Protein AF-A0A373WCV8-F1 (afdb_monomer_lite)

Radius of gyration: 31.8 Å; chains: 1; bounding box: 68×43×99 Å

Secondary structure (DSSP, 8-state):
-PEEEE--TTT-EE-TT-SS--EEEEEEE-TTS-EEEEEEE--SSS--EEEEEEEE--TT-EEEEEEEEEE---TTS--EEEEEEEE-TTSS--HHHHHTPEEEE-GGGSSPPSEEEEETTEEEEEEEEEEE-TT--EEEEEEEEESS-EEEEPPPPGGGGTTSPB--HHHHHHHHHHHHHHHT---EEEE-TT-EEEHHHHHHHHHHHHHSS-S-EEEE-TTPEEEPPPPP------------------------

Foldseek 3Di:
DAAEAWDDPVQKDWDPVFPFADKDWDWDQDPVRDTFIKIKTEDQAQRKHKMKGKFFADAQGKYKYKWKKFKQEDLVLPKFKKKKKFFDQVQDDDPVSVVPIDIDGPRQPPPPAPFWFQDPSHIMGMHIDIDHCHGTTMMMIMIIIGSMMMMIGTDDPPVVCPPTHGDHSVVSNVVVVVVVVVVVLPQAEAEQAQHEEEPVRVVVVVVCVVPPPRPHYHYHCHNYHYDYDDPPPPPDDDDDDDDDDDDDDDDDDDDD

Structure (mmCIF, N/CA/C/O backbone):
data_AF-A0A373WCV8-F1
#
_entry.id   AF-A0A373WCV8-F1
#
loop_
_atom_site.group_PDB
_atom_site.id
_atom_site.type_symbol
_atom_site.label_atom_id
_atom_site.label_alt_id
_atom_site.label_comp_id
_atom_site.label_asym_id
_atom_site.label_entity_id
_atom_site.label_seq_id
_atom_site.pdbx_PDB_ins_code
_atom_site.Cartn_x
_atom_site.Cartn_y
_atom_site.Cartn_z
_atom_site.occupancy
_atom_site.B_iso_or_equiv
_atom_site.auth_seq_id
_atom_site.auth_comp_id
_atom_site.auth_asym_id
_atom_site.auth_atom_id
_atom_site.pdbx_PDB_model_num
ATOM 1 N N . MET A 1 1 ? -5.394 3.246 -24.229 1.00 61.12 1 MET A N 1
ATOM 2 C CA . MET A 1 1 ? -6.203 2.615 -23.165 1.00 61.12 1 MET A CA 1
ATOM 3 C C . MET A 1 1 ? -5.195 2.064 -22.179 1.00 61.12 1 MET A C 1
ATOM 5 O O . MET A 1 1 ? -4.363 1.278 -22.618 1.00 61.12 1 MET A O 1
ATOM 9 N N . SER A 1 2 ? -5.169 2.557 -20.942 1.00 85.31 2 SER A N 1
ATOM 10 C CA . SER A 1 2 ? -4.147 2.146 -19.972 1.00 85.31 2 SER A CA 1
ATOM 11 C C . SER A 1 2 ? -4.387 0.710 -19.516 1.00 85.31 2 SER A C 1
ATOM 13 O O . SER A 1 2 ? -5.537 0.299 -19.350 1.00 85.31 2 SER A O 1
ATOM 15 N N . LYS A 1 3 ? -3.314 -0.061 -19.332 1.00 96.50 3 LYS A N 1
ATOM 16 C CA . LYS A 1 3 ? -3.396 -1.417 -18.780 1.00 96.50 3 LYS A CA 1
ATOM 17 C C . LYS A 1 3 ? -3.459 -1.356 -17.259 1.00 96.50 3 LYS A C 1
ATOM 19 O O . LYS A 1 3 ? -2.783 -0.543 -16.641 1.00 96.50 3 LYS A O 1
ATOM 24 N N . VAL A 1 4 ? -4.253 -2.226 -16.654 1.00 96.94 4 VAL A N 1
ATOM 25 C CA . VAL A 1 4 ? -4.433 -2.253 -15.200 1.00 96.94 4 VAL A CA 1
ATOM 26 C C . VAL A 1 4 ? -3.572 -3.356 -14.595 1.00 96.94 4 VAL A C 1
ATOM 28 O O . VAL A 1 4 ? -3.545 -4.474 -15.107 1.00 96.94 4 VAL A O 1
ATOM 31 N N . ILE A 1 5 ? -2.870 -3.029 -13.513 1.00 97.69 5 ILE A N 1
ATOM 32 C CA . ILE A 1 5 ? -2.135 -3.971 -12.671 1.00 97.69 5 ILE A CA 1
ATOM 33 C C . ILE A 1 5 ? -2.755 -3.896 -11.282 1.00 97.69 5 ILE A C 1
ATOM 35 O O . ILE A 1 5 ? -2.657 -2.868 -10.616 1.00 97.69 5 ILE A O 1
ATOM 39 N N . ASP A 1 6 ? -3.369 -4.984 -10.839 1.00 97.94 6 ASP A N 1
ATOM 40 C CA . ASP A 1 6 ? -3.904 -5.077 -9.486 1.00 97.94 6 ASP A CA 1
ATOM 41 C C . ASP A 1 6 ? -2.844 -5.610 -8.526 1.00 97.94 6 ASP A C 1
ATOM 43 O O . ASP A 1 6 ? -2.083 -6.528 -8.848 1.00 97.94 6 ASP A O 1
ATOM 47 N N . PHE A 1 7 ? -2.801 -5.035 -7.329 1.00 98.06 7 PHE A N 1
ATOM 48 C CA . PHE A 1 7 ? -2.036 -5.584 -6.223 1.00 98.06 7 PHE A CA 1
ATOM 49 C C . PHE A 1 7 ? -2.547 -6.985 -5.867 1.00 98.06 7 PHE A C 1
ATOM 51 O O . PHE A 1 7 ? -3.719 -7.157 -5.536 1.00 98.06 7 PHE A O 1
ATOM 58 N N . ASP A 1 8 ? -1.649 -7.973 -5.868 1.00 96.62 8 ASP A N 1
ATOM 59 C CA . ASP A 1 8 ? -1.881 -9.282 -5.256 1.00 96.62 8 ASP A CA 1
ATOM 60 C C . ASP A 1 8 ? -0.922 -9.444 -4.062 1.00 96.62 8 ASP A C 1
ATOM 62 O O . ASP A 1 8 ? 0.298 -9.475 -4.258 1.00 96.62 8 ASP A O 1
ATOM 66 N N . PRO A 1 9 ? -1.430 -9.606 -2.825 1.00 94.25 9 PRO A N 1
ATOM 67 C CA . PRO A 1 9 ? -0.614 -9.898 -1.649 1.00 94.25 9 PRO A CA 1
ATOM 68 C C . 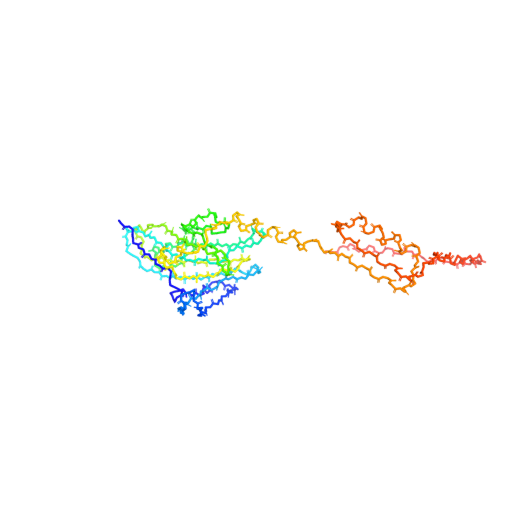PRO A 1 9 ? 0.402 -11.033 -1.844 1.00 94.25 9 PRO A C 1
ATOM 70 O O . PRO A 1 9 ? 1.439 -11.053 -1.178 1.00 94.25 9 PRO A O 1
ATOM 73 N N . ARG A 1 10 ? 0.111 -12.016 -2.705 1.00 94.62 10 ARG A N 1
ATOM 74 C CA . ARG A 1 10 ? 0.965 -13.185 -2.974 1.00 94.62 10 ARG A CA 1
ATOM 75 C C . ARG A 1 10 ? 2.241 -12.830 -3.730 1.00 94.62 10 ARG A C 1
ATOM 77 O O . ARG A 1 10 ? 3.256 -13.480 -3.490 1.00 94.62 10 ARG A O 1
ATOM 84 N N . ASP A 1 11 ? 2.195 -11.800 -4.567 1.00 96.81 11 ASP A N 1
ATOM 85 C CA . ASP A 1 11 ? 3.320 -11.361 -5.398 1.00 96.81 11 ASP A CA 1
ATOM 86 C C . ASP A 1 11 ? 4.359 -10.558 -4.603 1.00 96.81 11 ASP A C 1
ATOM 88 O O . ASP A 1 11 ? 5.517 -10.438 -5.013 1.00 96.81 11 ASP A O 1
ATOM 92 N N . PHE A 1 12 ? 3.946 -10.001 -3.464 1.00 96.88 12 PHE A N 1
ATOM 93 C CA . PHE A 1 12 ? 4.786 -9.173 -2.613 1.00 96.88 12 PHE A CA 1
ATOM 94 C C . PHE A 1 12 ? 5.491 -9.999 -1.536 1.00 96.88 12 PHE A C 1
ATOM 96 O O . PHE A 1 12 ? 4.975 -11.001 -1.018 1.00 96.88 12 PHE A O 1
ATOM 103 N N . LYS A 1 13 ? 6.683 -9.533 -1.172 1.00 95.81 13 LYS A N 1
ATOM 104 C CA . LYS A 1 13 ? 7.540 -10.093 -0.123 1.00 95.81 13 LYS A CA 1
ATOM 105 C C . LYS A 1 13 ? 8.196 -8.969 0.671 1.00 95.81 13 LYS A C 1
ATOM 107 O O . LYS A 1 13 ? 8.311 -7.853 0.175 1.00 95.81 13 LYS A O 1
ATOM 112 N N . ALA A 1 14 ? 8.654 -9.283 1.880 1.00 95.06 14 ALA A N 1
ATOM 113 C CA . ALA A 1 14 ? 9.488 -8.374 2.660 1.00 95.06 14 ALA A CA 1
ATOM 114 C C . ALA A 1 14 ? 10.718 -7.955 1.844 1.00 95.06 14 ALA A C 1
ATOM 116 O O . ALA A 1 14 ? 11.400 -8.814 1.268 1.00 95.06 14 ALA A O 1
ATOM 117 N N . ASP A 1 15 ? 11.010 -6.657 1.820 1.00 93.25 15 ASP A N 1
ATOM 118 C CA . ASP A 1 15 ? 12.280 -6.185 1.293 1.00 93.25 15 ASP A CA 1
ATOM 119 C C . ASP A 1 15 ? 13.410 -6.586 2.250 1.00 93.25 15 ASP A C 1
ATOM 121 O O . ASP A 1 15 ? 13.393 -6.265 3.441 1.00 93.25 15 ASP A O 1
ATOM 125 N N . LYS A 1 16 ? 14.388 -7.330 1.726 1.00 89.56 16 LYS A N 1
ATOM 126 C CA . LYS A 1 16 ? 15.519 -7.853 2.504 1.00 89.56 16 LYS A CA 1
ATOM 127 C C . LYS A 1 16 ? 16.549 -6.782 2.861 1.00 89.56 16 LYS A C 1
ATOM 129 O O . LYS A 1 16 ? 17.425 -7.061 3.670 1.00 89.56 16 LYS A O 1
ATOM 134 N N . SER A 1 17 ? 16.470 -5.603 2.247 1.00 86.56 17 SER A N 1
ATOM 135 C CA . SER A 1 17 ? 17.317 -4.457 2.590 1.00 86.56 17 SER A CA 1
ATOM 136 C C . SER A 1 17 ? 16.899 -3.774 3.898 1.00 86.56 17 SER A C 1
ATOM 138 O O . SER A 1 17 ? 17.686 -3.024 4.467 1.00 86.56 17 SER A O 1
ATOM 140 N N . CYS A 1 18 ? 15.685 -4.032 4.398 1.00 86.94 18 CYS A N 1
ATOM 141 C CA . CYS A 1 18 ? 15.205 -3.454 5.652 1.00 86.94 18 CYS A CA 1
ATOM 142 C C . CYS A 1 18 ? 15.710 -4.243 6.859 1.00 86.94 18 CYS A C 1
ATOM 144 O O . CYS A 1 18 ? 15.441 -5.438 6.971 1.00 86.94 18 CYS A O 1
ATOM 146 N N . GLU A 1 19 ? 16.371 -3.551 7.788 1.00 83.00 19 GLU A N 1
ATOM 147 C CA . GLU A 1 19 ? 16.866 -4.130 9.041 1.00 83.00 19 GLU A CA 1
ATOM 148 C C . GLU A 1 19 ? 15.717 -4.607 9.945 1.00 83.00 19 GLU A C 1
ATOM 150 O O . GLU A 1 19 ? 15.713 -5.753 10.391 1.00 83.00 19 GLU A O 1
ATOM 155 N N . ASN A 1 20 ? 14.697 -3.762 10.137 1.00 81.50 20 ASN A N 1
ATOM 156 C CA . ASN A 1 20 ? 13.528 -4.045 10.972 1.00 81.50 20 ASN A CA 1
ATOM 157 C C . ASN A 1 20 ? 12.257 -4.071 10.121 1.00 81.50 20 ASN A C 1
ATOM 159 O O . ASN A 1 20 ? 11.568 -3.067 9.973 1.00 81.50 20 ASN A O 1
ATOM 163 N N . ASN A 1 21 ? 11.946 -5.229 9.540 1.00 85.25 21 ASN A N 1
ATOM 164 C CA . ASN A 1 21 ? 10.777 -5.382 8.679 1.00 85.25 21 ASN A CA 1
ATOM 165 C C . ASN A 1 21 ? 9.596 -5.982 9.465 1.00 85.25 21 ASN A C 1
ATOM 167 O O . ASN A 1 21 ? 9.550 -7.190 9.708 1.00 85.25 21 ASN A O 1
ATOM 171 N N . VAL A 1 22 ? 8.647 -5.139 9.886 1.00 89.94 22 VAL A N 1
ATOM 172 C CA . VAL A 1 22 ? 7.485 -5.556 10.686 1.00 89.94 22 VAL A CA 1
ATOM 173 C C . VAL A 1 22 ? 6.312 -5.880 9.772 1.00 89.94 22 VAL A C 1
ATOM 175 O O . VAL A 1 22 ? 5.579 -4.998 9.327 1.00 89.94 22 VAL A O 1
ATOM 178 N N . ILE A 1 23 ? 6.139 -7.167 9.478 1.00 90.69 23 ILE A N 1
ATOM 179 C CA . ILE A 1 23 ? 5.160 -7.630 8.498 1.00 90.69 23 ILE A CA 1
ATOM 180 C C . ILE A 1 23 ? 4.316 -8.801 8.989 1.00 90.69 23 ILE A C 1
ATOM 182 O O . ILE A 1 23 ? 4.780 -9.655 9.742 1.00 90.69 23 ILE A O 1
ATOM 186 N N . ALA A 1 24 ? 3.090 -8.892 8.476 1.00 86.88 24 ALA A N 1
ATOM 187 C CA . ALA A 1 24 ? 2.234 -10.055 8.655 1.00 86.88 24 ALA A CA 1
ATOM 188 C C . ALA A 1 24 ? 1.392 -10.312 7.400 1.00 86.88 24 ALA A C 1
ATOM 190 O O . ALA A 1 24 ? 0.856 -9.388 6.793 1.00 86.88 24 ALA A O 1
ATOM 191 N N . LYS A 1 25 ? 1.257 -11.586 7.025 1.00 87.62 25 LYS A N 1
ATOM 192 C CA . LYS A 1 25 ? 0.365 -12.038 5.953 1.00 87.62 25 LYS A CA 1
ATOM 193 C C . LYS A 1 25 ? -0.616 -13.037 6.546 1.00 87.62 25 LYS A C 1
ATOM 195 O O . LYS A 1 25 ? -0.193 -14.036 7.125 1.00 87.62 25 LYS A O 1
ATOM 200 N N . TYR A 1 26 ? -1.903 -12.758 6.423 1.00 85.44 26 TYR A N 1
ATOM 201 C CA . TYR A 1 26 ? -2.954 -13.555 7.046 1.00 85.44 26 TYR A CA 1
ATOM 202 C C . TYR A 1 26 ? -4.184 -13.644 6.144 1.00 85.44 26 TYR A C 1
ATOM 204 O O . TYR A 1 26 ? -4.350 -12.858 5.210 1.00 85.44 26 TYR A O 1
ATOM 212 N N . PHE A 1 27 ? -5.017 -14.649 6.406 1.00 84.38 27 PHE A N 1
ATOM 213 C CA . PHE A 1 27 ? -6.321 -14.799 5.771 1.00 84.38 27 PHE A CA 1
ATOM 214 C C . PHE A 1 27 ? -7.369 -14.106 6.641 1.00 84.38 27 PHE A C 1
ATOM 216 O O . PHE A 1 27 ? -7.422 -14.355 7.845 1.00 84.38 27 PHE A O 1
ATOM 223 N N . VAL A 1 28 ? -8.180 -13.248 6.032 1.00 84.00 28 VAL A N 1
ATOM 224 C CA . VAL A 1 28 ? -9.289 -12.530 6.669 1.00 84.00 28 VAL A CA 1
ATOM 225 C C . VAL A 1 28 ? -10.566 -12.908 5.943 1.00 84.00 28 VAL A C 1
ATOM 227 O O . VAL A 1 28 ? -10.558 -13.049 4.723 1.00 84.00 28 VAL A O 1
ATOM 230 N N . THR A 1 29 ? -11.658 -13.067 6.676 1.00 81.12 29 THR A N 1
ATOM 231 C CA . THR A 1 29 ? -12.986 -13.196 6.077 1.00 81.12 29 THR A CA 1
ATOM 232 C C . THR A 1 29 ? -13.544 -11.801 5.834 1.00 81.12 29 THR A C 1
ATOM 234 O O . THR A 1 29 ? -13.671 -11.018 6.772 1.00 81.12 29 THR A O 1
ATOM 237 N N . ASP A 1 30 ? -13.844 -11.475 4.582 1.00 76.06 30 ASP A N 1
ATOM 238 C CA . ASP A 1 30 ? -14.421 -10.184 4.229 1.00 76.06 30 ASP A CA 1
ATOM 239 C C . ASP A 1 30 ? -15.928 -10.104 4.545 1.00 76.06 30 ASP A C 1
ATOM 241 O O . ASP A 1 30 ? -16.551 -11.062 5.006 1.00 76.06 30 ASP A O 1
ATOM 245 N N . LYS A 1 31 ? -16.536 -8.941 4.274 1.00 73.06 31 LYS A N 1
ATOM 246 C CA . LYS A 1 31 ? -17.972 -8.697 4.501 1.00 73.06 31 LYS A CA 1
ATOM 247 C C . LYS A 1 31 ? -18.899 -9.646 3.729 1.00 73.06 31 LYS A C 1
ATOM 249 O O . LYS A 1 31 ? -20.059 -9.792 4.103 1.00 73.06 31 LYS A O 1
ATOM 254 N N . ASP A 1 32 ? -18.410 -10.230 2.637 1.00 76.81 32 ASP A N 1
ATOM 255 C CA . ASP A 1 32 ? -19.166 -11.133 1.774 1.00 76.81 32 ASP A CA 1
ATOM 256 C C . ASP A 1 32 ? -19.013 -12.598 2.245 1.00 76.81 32 ASP A C 1
ATOM 258 O O . ASP A 1 32 ? -19.652 -13.495 1.698 1.00 76.81 32 ASP A O 1
ATOM 262 N N . GLY A 1 33 ? -18.216 -12.840 3.296 1.00 78.81 33 GLY A N 1
ATOM 263 C CA . GLY A 1 33 ? -17.938 -14.164 3.847 1.00 78.81 33 GLY A CA 1
ATOM 264 C C . GLY A 1 33 ? -16.775 -14.886 3.163 1.00 78.81 33 GLY A C 1
ATOM 265 O O . GLY A 1 33 ? -16.532 -16.057 3.459 1.00 78.81 33 GLY A O 1
ATOM 266 N N . GLU A 1 34 ? -16.046 -14.214 2.270 1.00 85.06 34 GLU A N 1
ATOM 267 C CA . GLU A 1 34 ? -14.968 -14.811 1.487 1.00 85.06 34 GLU A CA 1
ATOM 268 C C . GLU A 1 34 ? -13.610 -14.632 2.165 1.00 85.06 34 GLU A C 1
ATOM 270 O O . GLU A 1 34 ? -13.292 -13.582 2.725 1.00 85.06 34 GLU A O 1
ATOM 275 N N . ASN A 1 35 ? -12.767 -15.663 2.087 1.00 85.94 35 ASN A N 1
ATOM 276 C CA . ASN A 1 35 ? -11.418 -15.603 2.641 1.00 85.94 35 ASN A CA 1
ATOM 277 C C . ASN A 1 35 ? -10.475 -14.882 1.674 1.00 85.94 35 ASN A C 1
ATOM 279 O O . ASN A 1 35 ? -10.082 -15.425 0.638 1.00 85.94 35 ASN A O 1
ATOM 283 N N . VAL A 1 36 ? -10.052 -13.682 2.054 1.00 87.31 36 VAL A N 1
ATOM 284 C CA . VAL A 1 36 ? -9.087 -12.856 1.328 1.00 87.31 36 VAL A CA 1
ATOM 285 C C . VAL A 1 36 ? -7.734 -12.853 2.033 1.00 87.31 36 VAL A C 1
ATOM 287 O O . VAL A 1 36 ? -7.638 -13.071 3.239 1.00 87.31 36 VAL A O 1
ATOM 290 N N . ILE A 1 37 ? -6.659 -12.619 1.280 1.00 89.00 37 ILE A N 1
ATOM 291 C CA . ILE A 1 37 ? -5.324 -12.445 1.862 1.00 89.00 37 ILE A CA 1
ATOM 292 C C . ILE A 1 37 ? -5.119 -10.961 2.145 1.00 89.00 37 ILE A C 1
ATOM 294 O O . ILE A 1 37 ? -5.294 -10.129 1.256 1.00 89.00 37 ILE A O 1
ATOM 298 N N . ALA A 1 38 ? -4.703 -10.655 3.366 1.00 89.00 38 ALA A N 1
ATOM 299 C CA . ALA A 1 38 ? -4.275 -9.335 3.789 1.00 89.00 38 ALA A CA 1
ATOM 300 C C . ALA A 1 38 ? -2.755 -9.320 3.981 1.00 89.00 38 ALA A C 1
ATOM 302 O O . ALA A 1 38 ? -2.171 -10.301 4.459 1.00 89.00 38 ALA A O 1
ATOM 303 N N . TYR A 1 39 ? -2.115 -8.207 3.628 1.00 94.31 39 TYR A N 1
ATOM 304 C CA . TYR A 1 39 ? -0.697 -7.979 3.891 1.00 94.31 39 TYR A CA 1
ATOM 305 C C . TYR A 1 39 ? -0.530 -6.729 4.755 1.00 94.31 39 TYR A C 1
ATOM 307 O O . TYR A 1 39 ? -0.616 -5.608 4.262 1.00 94.31 39 TYR A O 1
ATOM 315 N N . SER A 1 40 ? -0.286 -6.927 6.048 1.00 93.44 40 SER A N 1
ATOM 316 C CA . SER A 1 40 ? -0.004 -5.845 6.988 1.00 93.44 40 SER A CA 1
ATOM 317 C C . SER A 1 40 ? 1.482 -5.512 7.017 1.00 93.44 40 SER A C 1
ATOM 319 O O . SER A 1 40 ? 2.328 -6.411 7.060 1.00 93.44 40 SER A O 1
ATOM 321 N N . ILE A 1 41 ? 1.781 -4.218 7.047 1.00 94.81 41 ILE A N 1
ATOM 322 C CA . ILE A 1 41 ? 3.122 -3.653 7.174 1.00 94.81 41 ILE A CA 1
ATOM 323 C C . ILE A 1 41 ? 3.136 -2.551 8.241 1.00 94.81 41 ILE A C 1
ATOM 325 O O . ILE A 1 41 ? 2.160 -1.815 8.404 1.00 94.81 41 ILE A O 1
ATOM 329 N N . GLY A 1 42 ? 4.261 -2.419 8.938 1.00 91.69 42 GLY A N 1
ATOM 330 C CA . GLY A 1 42 ? 4.513 -1.367 9.912 1.00 91.69 42 GLY A CA 1
ATOM 331 C C . GLY A 1 42 ? 3.926 -1.660 11.290 1.00 91.69 42 GLY A C 1
ATOM 332 O O . GLY A 1 42 ? 3.195 -2.626 11.515 1.00 91.69 42 GLY A O 1
ATOM 333 N N . ASN A 1 43 ? 4.280 -0.801 12.237 1.00 87.94 43 ASN A N 1
ATOM 334 C CA . ASN A 1 43 ? 3.762 -0.777 13.597 1.00 87.94 43 ASN A CA 1
ATOM 335 C C . ASN A 1 43 ? 3.671 0.676 14.088 1.00 87.94 43 ASN A C 1
ATOM 337 O O . ASN A 1 43 ? 3.916 1.623 13.342 1.00 87.94 43 ASN A O 1
ATOM 341 N N . TRP A 1 44 ? 3.304 0.855 15.354 1.00 88.62 44 TRP A N 1
ATOM 342 C CA . TRP A 1 44 ? 3.236 2.174 15.989 1.00 88.62 44 TRP A CA 1
ATOM 343 C C . TRP A 1 44 ? 4.601 2.720 16.431 1.00 88.62 44 TRP A C 1
ATOM 345 O O . TRP A 1 44 ? 4.676 3.846 16.911 1.00 88.62 44 TRP A O 1
ATOM 355 N N . ASN A 1 45 ? 5.674 1.944 16.263 1.00 89.25 45 ASN A N 1
ATOM 356 C CA . ASN A 1 45 ? 7.035 2.408 16.490 1.00 89.25 45 ASN A CA 1
ATOM 357 C C . ASN A 1 45 ? 7.593 3.049 15.214 1.00 89.25 45 ASN A C 1
ATOM 359 O O . ASN A 1 45 ? 6.971 3.070 14.152 1.00 89.25 45 ASN A O 1
ATOM 363 N N . TRP A 1 46 ? 8.823 3.535 15.304 1.00 89.81 46 TRP A N 1
ATOM 364 C CA . TRP A 1 46 ? 9.565 4.101 14.180 1.00 89.81 46 TRP A CA 1
ATOM 365 C C . TRP A 1 46 ? 10.308 3.031 13.361 1.00 89.81 46 TRP A C 1
ATOM 367 O O . TRP A 1 46 ? 11.365 3.302 12.798 1.00 89.81 46 TRP A O 1
ATOM 377 N N . ASP A 1 47 ? 9.761 1.813 13.293 1.00 91.56 47 ASP A N 1
ATOM 378 C CA . ASP A 1 47 ? 10.359 0.711 12.541 1.00 9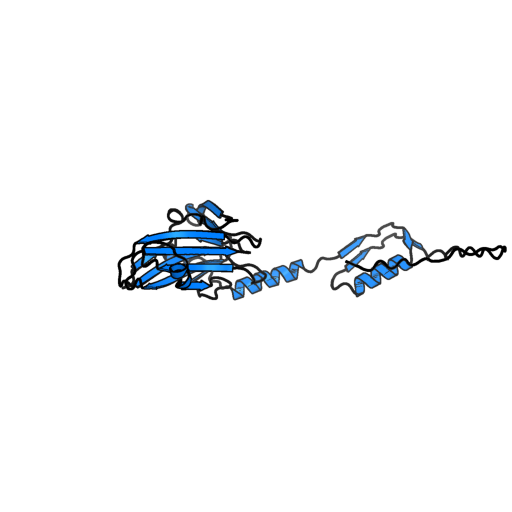1.56 47 ASP A CA 1
ATOM 379 C C . ASP A 1 47 ? 10.046 0.861 11.047 1.00 91.56 47 ASP A C 1
ATOM 381 O O . ASP A 1 47 ? 8.901 0.715 10.605 1.00 91.56 47 ASP A O 1
ATOM 385 N N . TRP A 1 48 ? 11.076 1.166 10.257 1.00 94.38 48 TRP A N 1
ATOM 386 C CA . TRP A 1 48 ? 10.958 1.327 8.811 1.00 94.38 48 TRP A CA 1
ATOM 387 C C . TRP A 1 48 ? 10.688 -0.016 8.121 1.00 94.38 48 TRP A C 1
ATOM 389 O O . TRP A 1 48 ? 11.579 -0.853 7.979 1.00 94.38 48 TRP A O 1
ATOM 399 N N . THR A 1 49 ? 9.455 -0.204 7.652 1.00 94.75 49 THR A N 1
ATOM 400 C CA . THR A 1 49 ? 8.987 -1.460 7.056 1.00 94.75 49 THR A CA 1
ATOM 401 C C . THR A 1 49 ? 8.731 -1.296 5.563 1.00 94.75 49 THR A C 1
ATOM 403 O O . THR A 1 49 ? 8.091 -0.326 5.149 1.00 94.75 49 THR A O 1
ATOM 406 N N . GLN A 1 50 ? 9.168 -2.275 4.759 1.00 96.12 50 GLN A N 1
ATOM 407 C CA . GLN A 1 50 ? 8.934 -2.282 3.314 1.00 96.12 50 GLN A CA 1
ATOM 408 C C . GLN A 1 50 ? 8.592 -3.666 2.761 1.00 96.12 50 GLN A C 1
ATOM 410 O O . GLN A 1 50 ? 9.218 -4.675 3.107 1.00 96.12 50 GLN A O 1
ATOM 415 N N . ILE A 1 51 ? 7.652 -3.701 1.818 1.00 97.25 51 ILE A N 1
ATOM 416 C CA . ILE A 1 51 ? 7.403 -4.869 0.966 1.00 97.25 51 ILE A CA 1
ATOM 417 C C . ILE A 1 51 ? 7.556 -4.478 -0.497 1.00 97.25 51 ILE A C 1
ATOM 419 O O . ILE A 1 51 ? 7.189 -3.370 -0.886 1.00 97.25 51 ILE A O 1
ATOM 423 N N . CYS A 1 52 ? 8.067 -5.395 -1.312 1.00 97.38 52 CYS A N 1
ATOM 424 C CA . CYS A 1 52 ? 8.321 -5.130 -2.719 1.00 97.38 52 CYS A CA 1
ATOM 425 C C . CYS A 1 52 ? 7.916 -6.285 -3.638 1.00 97.38 52 CYS A C 1
ATOM 427 O O . CYS A 1 52 ? 7.812 -7.447 -3.225 1.00 97.38 52 CYS A O 1
ATOM 429 N N . CYS A 1 53 ? 7.674 -5.939 -4.900 1.00 97.50 53 CYS A N 1
ATOM 430 C CA . CYS A 1 53 ? 7.408 -6.861 -5.994 1.00 97.50 53 CYS A CA 1
ATOM 431 C C . CYS A 1 53 ? 8.099 -6.354 -7.261 1.00 97.50 53 CYS A C 1
ATOM 433 O O . CYS A 1 53 ? 7.959 -5.181 -7.609 1.00 97.50 53 CYS A O 1
ATOM 435 N N . ASP A 1 54 ? 8.796 -7.249 -7.956 1.00 97.44 54 ASP A N 1
ATOM 436 C CA . ASP A 1 54 ? 9.416 -6.961 -9.247 1.00 97.44 54 ASP A CA 1
ATOM 437 C C . ASP A 1 54 ? 8.489 -7.475 -10.354 1.00 97.44 54 ASP A C 1
ATOM 439 O O . ASP A 1 54 ? 8.023 -8.618 -10.295 1.00 97.44 54 ASP A O 1
ATOM 443 N N . LYS A 1 55 ? 8.212 -6.652 -11.367 1.00 96.56 55 LYS A N 1
ATOM 444 C CA . LYS A 1 55 ? 7.430 -7.051 -12.542 1.00 96.56 55 LYS A CA 1
ATOM 445 C C . LYS A 1 55 ? 8.114 -6.599 -13.821 1.00 96.56 55 LYS A C 1
ATOM 447 O O . LYS A 1 55 ? 8.678 -5.512 -13.887 1.00 96.56 55 LYS A O 1
ATOM 452 N N . LYS A 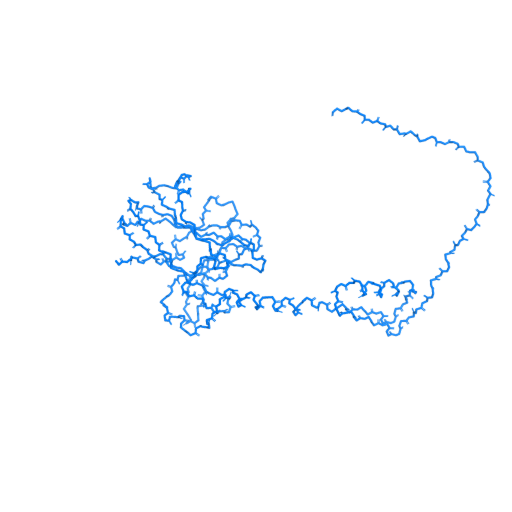1 56 ? 7.967 -7.430 -14.851 1.00 97.25 56 LYS A N 1
ATOM 453 C CA . LYS A 1 56 ? 8.322 -7.089 -16.222 1.00 97.25 56 LYS A CA 1
ATOM 454 C C . LYS A 1 56 ? 7.082 -6.619 -16.978 1.00 97.25 56 LYS A C 1
ATOM 456 O O . LYS A 1 56 ? 6.074 -7.324 -16.996 1.00 97.25 56 LYS A O 1
ATOM 461 N N . LEU A 1 57 ? 7.156 -5.438 -17.573 1.00 97.19 57 LEU A N 1
ATOM 462 C CA . LEU A 1 57 ? 6.077 -4.737 -18.258 1.00 97.19 57 LEU A CA 1
ATOM 463 C C . LEU A 1 57 ? 6.434 -4.525 -19.732 1.00 97.19 57 LEU A C 1
ATOM 465 O O . LEU A 1 57 ? 7.599 -4.534 -20.115 1.00 97.19 57 LEU A O 1
ATOM 469 N N . GLU A 1 58 ? 5.424 -4.321 -20.574 1.00 96.88 58 GLU A N 1
ATOM 470 C CA . GLU A 1 58 ? 5.646 -3.902 -21.962 1.00 96.88 58 GLU A CA 1
ATOM 471 C C . GLU A 1 58 ? 6.078 -2.437 -22.016 1.00 96.88 58 GLU A C 1
ATOM 473 O O . GLU A 1 58 ? 5.416 -1.598 -21.403 1.00 96.88 58 GLU A O 1
ATOM 478 N N . LYS A 1 59 ? 7.118 -2.144 -22.807 1.00 96.12 59 LYS A N 1
ATOM 479 C CA . LYS A 1 59 ? 7.580 -0.780 -23.104 1.00 96.12 59 LYS A CA 1
ATOM 480 C C . LYS A 1 59 ? 6.476 0.082 -23.723 1.00 96.12 59 LYS A C 1
ATOM 482 O O . LYS A 1 59 ? 5.564 -0.413 -24.386 1.00 96.12 59 LYS A O 1
ATOM 487 N N . ASN A 1 60 ? 6.626 1.394 -23.586 1.00 96.00 60 ASN A N 1
ATOM 488 C CA . ASN A 1 60 ? 5.832 2.465 -24.191 1.00 96.00 60 ASN A CA 1
ATOM 489 C C . ASN A 1 60 ? 4.328 2.288 -23.961 1.00 96.00 60 ASN A C 1
ATOM 491 O O . ASN A 1 60 ? 3.502 2.580 -24.824 1.00 96.00 60 ASN A O 1
ATOM 495 N N . THR A 1 61 ? 3.995 1.759 -22.791 1.00 97.31 61 THR A N 1
ATOM 496 C CA . THR A 1 61 ? 2.639 1.429 -22.379 1.00 97.31 61 THR A CA 1
ATOM 497 C C . THR A 1 61 ? 2.296 2.192 -21.111 1.00 97.31 61 THR A C 1
ATOM 499 O O . THR A 1 61 ? 3.062 2.177 -20.142 1.00 97.31 61 THR A O 1
ATOM 502 N N . ASP A 1 62 ? 1.126 2.824 -21.123 1.00 98.00 62 ASP A N 1
ATOM 503 C CA . ASP A 1 62 ? 0.544 3.460 -19.948 1.00 98.00 62 ASP A CA 1
ATOM 504 C C . ASP A 1 62 ? -0.150 2.413 -19.078 1.00 98.00 62 ASP A C 1
ATOM 506 O O . ASP A 1 62 ? -0.966 1.615 -19.559 1.00 98.00 62 ASP A O 1
ATOM 510 N N . TYR A 1 63 ? 0.147 2.450 -17.786 1.00 98.19 63 TYR A N 1
ATOM 511 C CA . TYR A 1 63 ? -0.380 1.547 -16.780 1.00 98.19 63 TYR A CA 1
ATOM 512 C C . TYR A 1 63 ? -1.101 2.305 -15.669 1.00 98.19 63 TYR A C 1
ATOM 514 O O . TYR A 1 63 ? -0.855 3.484 -15.416 1.00 98.19 63 TYR A O 1
ATOM 522 N N . VAL A 1 64 ? -1.980 1.588 -14.980 1.00 98.12 64 VAL A N 1
ATOM 523 C CA . VAL A 1 64 ? -2.571 1.988 -13.707 1.00 98.12 64 VAL A CA 1
ATOM 524 C C . VAL A 1 64 ? -2.324 0.865 -12.713 1.00 98.12 64 VAL A C 1
ATOM 526 O O . VAL A 1 64 ? -2.798 -0.251 -12.920 1.00 98.12 64 VAL A O 1
ATOM 529 N N . PHE A 1 65 ? -1.589 1.151 -11.641 1.00 98.25 65 PHE A N 1
ATOM 530 C CA . PHE A 1 65 ? -1.414 0.215 -10.535 1.00 98.25 65 PHE A CA 1
ATOM 531 C C . PHE A 1 65 ? -2.492 0.469 -9.475 1.00 98.25 65 PHE A C 1
ATOM 533 O O . PHE A 1 65 ? -2.593 1.586 -8.964 1.00 98.25 65 PHE A O 1
ATOM 540 N N . ARG A 1 66 ? -3.311 -0.539 -9.157 1.00 98.31 66 ARG A N 1
ATOM 541 C CA . ARG A 1 66 ? -4.428 -0.415 -8.209 1.00 98.31 66 ARG A CA 1
ATOM 542 C C . ARG A 1 66 ? -4.190 -1.219 -6.944 1.00 98.31 66 ARG A C 1
ATOM 544 O O . ARG A 1 66 ? -3.772 -2.373 -6.997 1.00 98.31 66 ARG A O 1
ATOM 551 N N . PHE A 1 67 ? -4.515 -0.630 -5.800 1.00 98.00 67 PHE A N 1
ATOM 552 C CA . PHE A 1 67 ? -4.435 -1.304 -4.505 1.00 98.00 67 PHE A CA 1
ATOM 553 C C . PHE A 1 67 ? -5.398 -0.696 -3.495 1.00 98.00 67 PHE A C 1
ATOM 555 O O . PHE A 1 67 ? -5.780 0.473 -3.597 1.00 98.00 67 PHE A O 1
ATOM 562 N N . VAL A 1 68 ? -5.749 -1.493 -2.490 1.00 96.75 68 VAL A N 1
ATOM 563 C CA . VAL A 1 68 ? -6.524 -1.044 -1.336 1.00 96.75 68 VAL A CA 1
ATOM 564 C C . VAL A 1 68 ? -5.644 -1.054 -0.102 1.00 96.75 68 VAL A C 1
ATOM 566 O O . VAL A 1 68 ? -4.952 -2.034 0.157 1.00 96.75 68 VAL A O 1
ATOM 569 N N . ILE A 1 69 ? -5.705 0.025 0.672 1.00 96.12 69 ILE A N 1
ATOM 570 C CA . ILE A 1 69 ? -5.046 0.155 1.970 1.00 96.12 69 ILE A CA 1
ATOM 571 C C . ILE A 1 69 ? -6.075 0.538 3.037 1.00 96.12 69 ILE A C 1
ATOM 573 O O . ILE A 1 69 ? -6.877 1.456 2.849 1.00 96.12 69 ILE A O 1
ATOM 577 N N . VAL A 1 70 ? -6.036 -0.163 4.165 1.00 92.75 70 VAL A N 1
ATOM 578 C CA . VAL A 1 70 ? -6.754 0.168 5.400 1.00 92.75 70 VAL A CA 1
ATOM 579 C C . VAL A 1 70 ? -5.719 0.557 6.454 1.00 92.75 70 VAL A C 1
ATOM 581 O O . VAL A 1 70 ? -4.665 -0.071 6.554 1.00 92.75 70 VAL A O 1
ATOM 584 N N . GLY A 1 71 ? -5.979 1.619 7.216 1.00 88.62 71 GLY A N 1
ATOM 585 C CA . GLY A 1 71 ? -4.977 2.190 8.124 1.00 88.62 71 GLY A CA 1
ATOM 586 C C . GLY A 1 71 ? -3.908 2.973 7.359 1.00 88.62 71 GLY A C 1
ATOM 587 O O . GLY A 1 71 ? -4.223 3.611 6.357 1.00 88.62 71 GLY A O 1
ATOM 588 N N . GLY A 1 72 ? -2.653 2.946 7.808 1.00 88.31 72 GLY A N 1
ATOM 589 C CA . GLY A 1 72 ? -1.534 3.683 7.203 1.00 88.31 72 GLY A CA 1
ATOM 590 C C . GLY A 1 72 ? -1.544 5.181 7.514 1.00 88.31 72 GLY A C 1
ATOM 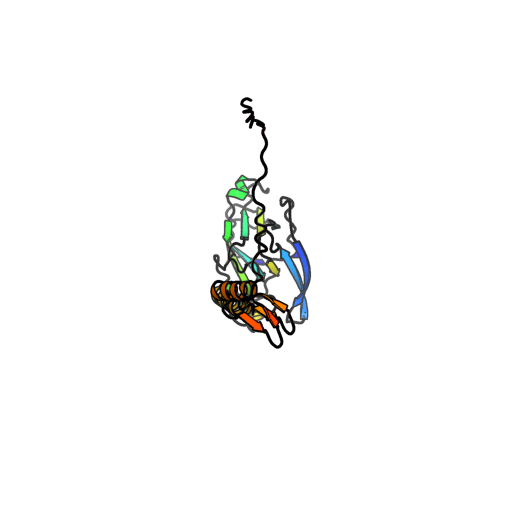591 O O . GLY A 1 72 ? -1.134 5.988 6.684 1.00 88.31 72 GLY A O 1
ATOM 592 N N . TYR A 1 73 ? -2.079 5.543 8.675 1.00 87.88 73 TYR A N 1
ATOM 593 C CA . TYR A 1 73 ? -2.092 6.887 9.244 1.00 87.88 73 TYR A CA 1
ATOM 594 C C . TYR A 1 73 ? -1.985 6.787 10.769 1.00 87.88 73 TYR A C 1
ATOM 596 O O . TYR A 1 73 ? -2.320 5.748 11.345 1.00 87.88 73 TYR A O 1
ATOM 604 N N . CYS A 1 74 ? -1.552 7.856 11.435 1.00 84.56 74 CYS A N 1
ATOM 605 C CA . CYS A 1 74 ? -1.575 7.945 12.893 1.00 84.56 74 CYS A CA 1
ATOM 606 C C . CYS A 1 74 ? -2.267 9.233 13.359 1.00 84.56 74 CYS A C 1
ATOM 608 O O . CYS A 1 74 ? -2.418 10.201 12.612 1.00 84.56 74 CYS A O 1
ATOM 610 N N . ASN A 1 75 ? -2.670 9.262 14.629 1.00 80.88 75 ASN A N 1
ATOM 611 C CA . ASN A 1 75 ? -3.375 10.410 15.211 1.00 80.88 75 ASN A CA 1
ATOM 612 C C . ASN A 1 75 ? -2.492 11.669 15.264 1.00 80.88 75 ASN A C 1
ATOM 614 O O . ASN A 1 75 ? -2.990 12.789 15.184 1.00 80.88 75 ASN A O 1
ATOM 618 N N . THR A 1 76 ? -1.174 11.486 15.376 1.00 83.31 76 THR A N 1
ATOM 619 C CA . THR A 1 76 ? -0.175 12.561 15.437 1.00 83.31 76 THR A CA 1
ATOM 620 C C . THR A 1 76 ? 0.242 13.086 14.066 1.00 83.31 76 THR A C 1
ATOM 622 O O . THR A 1 76 ? 0.971 14.074 14.010 1.00 83.31 76 THR A O 1
ATOM 625 N N . CYS A 1 77 ? -0.238 12.484 12.968 1.00 85.69 77 CYS A N 1
ATOM 626 C CA . CYS A 1 77 ? 0.018 12.943 11.600 1.00 85.69 77 CYS A CA 1
ATOM 627 C C . CYS A 1 77 ? 1.523 13.049 11.250 1.00 85.69 77 CYS A C 1
ATOM 629 O O . CYS A 1 77 ? 1.928 13.907 10.459 1.00 85.69 77 CYS A O 1
ATOM 631 N N . ASN A 1 78 ? 2.361 12.218 11.871 1.00 89.88 78 ASN A N 1
ATOM 632 C CA . ASN A 1 78 ? 3.816 12.167 11.691 1.00 89.88 78 ASN A CA 1
ATOM 633 C C . ASN A 1 78 ? 4.297 10.798 11.177 1.00 89.88 78 ASN A C 1
ATOM 635 O O . ASN A 1 78 ? 5.485 10.492 11.245 1.00 89.88 78 ASN A O 1
ATOM 639 N N . GLU A 1 79 ? 3.375 9.981 10.673 1.00 93.44 79 GLU A N 1
ATOM 640 C CA . GLU A 1 79 ? 3.661 8.696 10.058 1.00 93.44 79 GLU A CA 1
ATOM 641 C C . GLU A 1 79 ? 4.382 8.827 8.711 1.00 93.44 79 GLU A C 1
ATOM 643 O O . GLU A 1 79 ? 4.338 9.856 8.034 1.00 93.44 79 GLU A O 1
ATOM 648 N N . THR A 1 80 ? 4.981 7.723 8.270 1.00 95.44 80 THR A N 1
ATOM 649 C CA . THR A 1 80 ? 5.310 7.512 6.860 1.00 95.44 80 THR A CA 1
ATOM 650 C C . THR A 1 80 ? 4.380 6.450 6.296 1.00 95.44 80 THR A C 1
ATOM 652 O O . THR A 1 80 ? 4.323 5.339 6.812 1.00 95.44 80 THR A O 1
ATOM 655 N N . SER A 1 81 ? 3.678 6.781 5.215 1.00 96.31 81 SER A N 1
ATOM 656 C CA . SER A 1 81 ? 2.935 5.825 4.395 1.00 96.31 81 SER A CA 1
ATOM 657 C C . SER A 1 81 ? 3.145 6.199 2.935 1.00 96.31 81 SER A C 1
ATOM 659 O O . SER A 1 81 ? 2.760 7.290 2.515 1.00 96.31 81 SER A O 1
ATOM 661 N N . ARG A 1 82 ? 3.832 5.344 2.174 1.00 97.31 82 ARG A N 1
ATOM 662 C CA . ARG A 1 82 ? 4.227 5.645 0.791 1.00 97.31 82 ARG A CA 1
ATOM 663 C C . ARG A 1 82 ? 4.073 4.434 -0.109 1.00 97.31 82 ARG A C 1
ATOM 665 O O . ARG A 1 82 ? 4.215 3.292 0.328 1.00 97.31 82 ARG A O 1
ATOM 672 N N . PHE A 1 83 ? 3.833 4.726 -1.376 1.00 98.38 83 PHE A N 1
ATOM 673 C CA . PHE A 1 83 ? 3.988 3.780 -2.465 1.00 98.38 83 PHE A CA 1
ATOM 674 C C . PHE A 1 83 ? 5.015 4.328 -3.447 1.00 98.38 83 PHE A C 1
ATOM 676 O O . PHE A 1 83 ? 4.988 5.516 -3.767 1.00 98.38 83 PHE A O 1
ATOM 683 N N . GLU A 1 84 ? 5.919 3.477 -3.910 1.00 98.25 84 GLU A N 1
ATOM 684 C CA . GLU A 1 84 ? 6.973 3.856 -4.840 1.00 98.25 84 GLU A CA 1
ATOM 685 C C . GLU A 1 84 ? 6.981 2.933 -6.061 1.00 98.25 84 GLU A C 1
ATOM 687 O O . GLU A 1 84 ? 6.758 1.723 -5.955 1.00 98.25 84 GLU A O 1
ATOM 692 N N . ILE A 1 85 ? 7.243 3.525 -7.226 1.00 98.12 85 ILE A N 1
ATOM 693 C CA . ILE A 1 85 ? 7.472 2.817 -8.486 1.00 98.12 85 ILE A CA 1
ATOM 694 C C . ILE A 1 85 ? 8.898 3.122 -8.922 1.00 98.12 85 ILE A C 1
ATOM 696 O O . ILE A 1 85 ? 9.229 4.275 -9.195 1.00 98.12 85 ILE A O 1
ATOM 700 N N . VAL A 1 86 ? 9.727 2.087 -8.993 1.00 97.69 86 VAL A N 1
ATOM 701 C CA . VAL A 1 86 ? 11.145 2.193 -9.331 1.00 97.69 86 VAL A CA 1
ATOM 702 C C . VAL A 1 86 ? 11.375 1.582 -10.718 1.00 97.69 86 VAL A C 1
ATOM 704 O O . VAL A 1 86 ? 11.277 0.357 -10.849 1.00 97.69 86 VAL A O 1
ATOM 707 N N . PRO A 1 87 ? 11.637 2.387 -11.763 1.00 97.06 87 PRO A N 1
ATOM 708 C CA . PRO A 1 87 ? 12.087 1.866 -13.050 1.00 97.06 87 PRO A CA 1
ATOM 709 C C . PRO A 1 87 ? 13.514 1.315 -12.924 1.00 97.06 87 PRO A C 1
ATOM 711 O O . PRO A 1 87 ? 14.387 1.963 -12.357 1.00 97.06 87 PRO A O 1
ATOM 714 N N . MET A 1 88 ? 13.766 0.122 -13.459 1.00 96.06 88 MET A N 1
ATOM 715 C CA . MET A 1 88 ? 15.071 -0.547 -13.431 1.00 96.06 88 MET A CA 1
ATOM 716 C C . MET A 1 88 ? 15.562 -0.762 -14.872 1.00 96.06 88 MET A C 1
ATOM 718 O O . MET A 1 88 ? 15.432 -1.866 -15.403 1.00 96.06 88 MET A O 1
ATOM 722 N N . PRO A 1 89 ? 16.098 0.272 -15.550 1.00 92.00 89 PRO A N 1
ATOM 723 C CA . PRO A 1 89 ? 16.475 0.193 -16.968 1.00 92.00 89 PRO A CA 1
ATOM 724 C C . PRO A 1 89 ? 17.505 -0.907 -17.269 1.00 92.00 89 PRO A C 1
ATOM 726 O O . PRO A 1 89 ? 17.420 -1.549 -18.314 1.00 92.00 89 PRO A O 1
ATOM 729 N N . ASP A 1 90 ? 18.408 -1.187 -16.326 1.00 89.50 90 ASP A N 1
ATOM 730 C CA . ASP A 1 90 ? 19.424 -2.243 -16.438 1.00 89.50 90 ASP A CA 1
ATOM 731 C C . ASP A 1 90 ? 18.959 -3.604 -15.878 1.00 89.50 90 ASP A C 1
ATOM 733 O O . ASP A 1 90 ? 19.757 -4.527 -15.699 1.00 89.50 90 ASP A O 1
ATOM 737 N N . GLY A 1 91 ? 17.667 -3.746 -15.559 1.00 89.62 91 GLY A N 1
ATOM 738 C CA . GLY A 1 91 ? 17.073 -4.980 -15.032 1.00 89.62 91 GLY A CA 1
ATOM 739 C C . GLY A 1 91 ? 17.444 -5.302 -13.580 1.00 89.62 91 GLY A C 1
ATOM 740 O O . GLY A 1 91 ? 17.174 -6.405 -13.102 1.00 89.62 91 GLY A O 1
ATOM 741 N N . SER A 1 92 ? 18.068 -4.364 -12.863 1.00 90.50 92 SER A N 1
ATOM 742 C CA . SER A 1 92 ? 18.439 -4.518 -11.455 1.00 90.50 92 SER A CA 1
ATOM 743 C C . SER A 1 92 ? 18.181 -3.239 -10.664 1.00 90.50 92 SER A C 1
ATOM 745 O O . SER A 1 92 ? 18.196 -2.143 -11.222 1.00 90.50 92 SER A O 1
ATOM 747 N N . LEU A 1 93 ? 17.932 -3.390 -9.361 1.00 91.44 93 LEU A N 1
ATOM 748 C CA . LEU A 1 93 ? 17.789 -2.260 -8.450 1.00 91.44 93 LEU A CA 1
ATOM 749 C C . LEU A 1 93 ? 19.180 -1.733 -8.076 1.00 91.44 93 LEU A C 1
ATOM 751 O O . LEU A 1 93 ? 19.866 -2.353 -7.261 1.00 91.44 93 LEU A O 1
ATOM 755 N N . THR A 1 94 ? 19.576 -0.612 -8.675 1.00 92.06 94 THR A N 1
ATOM 756 C CA . THR A 1 94 ? 20.766 0.164 -8.295 1.00 92.06 94 THR A CA 1
ATOM 757 C C . THR A 1 94 ? 20.366 1.403 -7.496 1.00 92.06 94 THR A C 1
ATOM 759 O O . THR A 1 94 ? 19.186 1.763 -7.451 1.00 92.06 94 THR A O 1
ATOM 762 N N . ASP A 1 95 ? 21.344 2.062 -6.874 1.00 91.25 95 ASP A N 1
ATOM 763 C CA . ASP A 1 95 ? 21.106 3.323 -6.168 1.00 91.25 95 ASP A CA 1
ATOM 764 C C . ASP A 1 95 ? 20.602 4.401 -7.140 1.00 91.25 95 ASP A C 1
ATOM 766 O O . ASP A 1 95 ? 19.627 5.080 -6.828 1.00 91.25 95 ASP A O 1
ATOM 770 N N . GLU A 1 96 ? 21.167 4.490 -8.353 1.00 91.75 96 GLU A N 1
ATOM 771 C CA . GLU A 1 96 ? 20.699 5.441 -9.371 1.00 91.75 96 GLU A CA 1
ATOM 772 C C . GLU A 1 96 ? 19.249 5.159 -9.790 1.00 91.75 96 GLU A C 1
ATOM 774 O O . GLU A 1 96 ? 18.422 6.068 -9.825 1.00 91.75 96 GLU A O 1
ATOM 779 N N . ALA A 1 97 ? 18.902 3.888 -10.033 1.00 92.06 97 ALA A N 1
ATOM 780 C CA . ALA A 1 97 ? 17.529 3.501 -10.361 1.00 92.06 97 ALA A CA 1
ATOM 781 C C . ALA A 1 97 ? 16.551 3.880 -9.235 1.00 92.06 97 ALA A C 1
ATOM 783 O O . ALA A 1 97 ? 15.427 4.314 -9.488 1.00 92.06 97 ALA A O 1
ATOM 784 N N . TYR A 1 98 ? 16.982 3.736 -7.979 1.00 92.44 98 TYR A N 1
ATOM 785 C CA . TYR A 1 98 ? 16.182 4.114 -6.822 1.00 92.44 98 TYR A CA 1
ATOM 786 C C . TYR A 1 98 ? 16.051 5.636 -6.653 1.00 92.44 98 TYR A C 1
ATOM 788 O O . TYR A 1 98 ? 15.018 6.104 -6.168 1.00 92.44 98 TYR A O 1
ATOM 796 N N . GLU A 1 99 ? 17.042 6.433 -7.054 1.00 93.31 99 GLU A N 1
ATOM 797 C CA . GLU A 1 99 ? 16.940 7.900 -7.076 1.00 93.31 99 GLU A CA 1
ATOM 798 C C . GLU A 1 99 ? 15.877 8.396 -8.068 1.00 93.31 99 GLU A C 1
ATOM 800 O O . GLU A 1 99 ? 15.151 9.341 -7.753 1.00 93.31 99 GLU A O 1
ATOM 805 N N . ASP A 1 100 ? 15.696 7.696 -9.191 1.00 92.88 100 ASP A N 1
ATOM 806 C CA . ASP A 1 100 ? 14.709 8.014 -10.234 1.00 92.88 100 ASP A CA 1
ATOM 807 C C . ASP A 1 100 ? 13.279 7.511 -9.938 1.00 92.88 100 ASP A C 1
ATOM 809 O O . ASP A 1 100 ? 12.378 7.593 -10.781 1.00 92.88 100 ASP A O 1
ATOM 813 N N . ARG A 1 101 ? 13.028 6.988 -8.732 1.00 96.19 101 ARG A N 1
ATOM 814 C CA . ARG A 1 101 ? 11.718 6.440 -8.355 1.00 96.19 101 ARG A CA 1
ATOM 815 C C . ARG A 1 101 ? 10.611 7.495 -8.315 1.00 96.19 101 ARG A C 1
ATOM 817 O O . ARG A 1 101 ? 10.772 8.611 -7.815 1.00 96.19 101 ARG A O 1
ATOM 824 N N . TYR A 1 102 ? 9.407 7.084 -8.692 1.00 96.69 102 TYR A N 1
ATOM 825 C CA . TYR A 1 102 ? 8.198 7.864 -8.452 1.00 96.69 102 TYR A CA 1
ATOM 826 C C . TYR A 1 102 ? 7.667 7.580 -7.051 1.00 96.69 102 TYR A C 1
ATOM 828 O O . TYR A 1 102 ? 7.290 6.451 -6.751 1.00 96.69 102 TYR A O 1
ATOM 836 N N . THR A 1 103 ? 7.623 8.605 -6.197 1.00 97.31 103 THR A N 1
ATOM 837 C CA . THR A 1 103 ? 7.121 8.494 -4.819 1.00 97.31 103 THR A CA 1
ATOM 838 C C . THR A 1 103 ? 5.723 9.087 -4.696 1.00 97.31 103 THR A C 1
ATOM 840 O O . THR A 1 103 ? 5.504 10.260 -5.000 1.00 97.31 103 THR A O 1
ATOM 843 N N . TYR A 1 104 ? 4.791 8.296 -4.174 1.00 97.69 104 TYR A N 1
ATOM 844 C CA . TYR A 1 104 ? 3.416 8.695 -3.899 1.00 97.69 104 TYR A CA 1
ATOM 845 C C . TYR A 1 104 ? 3.192 8.704 -2.385 1.00 97.69 104 TYR A C 1
ATOM 847 O O . TYR A 1 104 ? 3.207 7.661 -1.729 1.00 97.69 104 TYR A O 1
ATOM 855 N N . ASP A 1 105 ? 3.010 9.900 -1.821 1.00 96.12 105 ASP A N 1
ATOM 856 C CA . ASP A 1 105 ? 2.783 10.094 -0.385 1.00 96.12 105 ASP A CA 1
ATOM 857 C C . ASP A 1 105 ? 1.324 9.768 -0.031 1.00 96.12 105 ASP A C 1
ATOM 859 O O . ASP A 1 105 ? 0.406 10.525 -0.349 1.00 96.12 105 ASP A O 1
ATOM 863 N N . LEU A 1 106 ? 1.100 8.617 0.601 1.00 96.06 106 LEU A N 1
ATOM 864 C CA . LEU A 1 106 ? -0.229 8.138 0.984 1.00 96.06 106 LEU A CA 1
ATOM 865 C C . LEU A 1 106 ? -0.651 8.656 2.366 1.00 96.06 106 LEU A C 1
ATOM 867 O O . LEU A 1 106 ? -1.825 8.524 2.736 1.00 96.06 106 LEU A O 1
ATOM 871 N N . ALA A 1 107 ? 0.278 9.230 3.137 1.00 92.00 107 ALA A N 1
ATOM 872 C CA . ALA A 1 107 ? -0.006 9.768 4.460 1.00 92.00 107 ALA A CA 1
ATOM 873 C C . ALA A 1 107 ? -1.063 10.871 4.353 1.00 92.00 107 ALA A C 1
ATOM 875 O O . ALA A 1 107 ? -1.012 11.718 3.457 1.00 92.00 107 ALA A O 1
ATOM 876 N N . GLN A 1 108 ? -2.054 10.841 5.246 1.00 88.50 108 GLN A N 1
ATOM 877 C CA . GLN A 1 108 ? -3.117 11.857 5.334 1.00 88.50 108 GLN A CA 1
ATOM 878 C C . GLN A 1 108 ? -3.836 12.150 3.998 1.00 88.50 108 GLN A C 1
ATOM 880 O O . GLN A 1 108 ? -4.349 13.248 3.780 1.00 88.50 108 GLN A O 1
ATOM 885 N N . ASN A 1 109 ? -3.864 11.184 3.071 1.00 90.06 109 ASN A N 1
ATOM 886 C CA . ASN A 1 109 ? -4.381 11.365 1.710 1.00 90.06 109 ASN A CA 1
ATOM 887 C C . ASN A 1 109 ? -3.758 12.578 0.985 1.00 90.06 109 ASN A C 1
ATOM 889 O O . ASN A 1 109 ? -4.476 13.351 0.331 1.00 90.06 109 ASN A O 1
ATOM 893 N N . ARG A 1 110 ? -2.440 12.776 1.127 1.00 90.38 110 ARG A N 1
ATOM 894 C CA . ARG A 1 110 ? -1.671 13.770 0.358 1.00 90.38 110 ARG A CA 1
ATOM 895 C C . ARG A 1 110 ? -1.715 13.456 -1.132 1.00 90.38 110 ARG A C 1
ATOM 897 O O . ARG A 1 110 ? -2.064 14.327 -1.925 1.00 90.38 110 ARG A O 1
ATOM 904 N N . TYR A 1 111 ? -1.488 12.199 -1.494 1.00 94.94 111 TYR A N 1
ATOM 905 C CA . TYR A 1 111 ? -1.992 11.631 -2.733 1.00 94.94 111 TYR A CA 1
ATOM 906 C C . TYR A 1 111 ? -3.446 11.191 -2.524 1.00 94.94 111 TYR A C 1
ATOM 908 O O . TYR A 1 111 ? -3.776 10.548 -1.523 1.00 94.94 111 TYR A O 1
ATOM 916 N N . LYS A 1 112 ? -4.343 11.580 -3.435 1.00 94.94 112 LYS A N 1
ATOM 917 C CA . LYS A 1 112 ? -5.782 11.359 -3.259 1.00 94.94 112 LYS A CA 1
ATOM 918 C C . LYS A 1 112 ? -6.177 9.955 -3.732 1.00 94.94 112 LYS A C 1
ATOM 920 O O . LYS A 1 112 ? -5.933 9.634 -4.892 1.00 94.94 112 LYS A O 1
ATOM 925 N N . PRO A 1 113 ? -6.800 9.129 -2.873 1.00 96.25 113 PRO A N 1
ATOM 926 C CA . PRO A 1 113 ? -7.424 7.891 -3.322 1.00 96.25 113 PRO A CA 1
ATOM 927 C C . PRO A 1 113 ? -8.626 8.200 -4.217 1.00 96.25 113 PRO A C 1
ATOM 929 O O . PRO A 1 113 ? -9.280 9.233 -4.060 1.00 96.25 113 PRO A O 1
ATOM 932 N N . VAL A 1 114 ? -8.942 7.281 -5.128 1.00 96.31 114 VAL A N 1
ATOM 933 C CA . VAL A 1 114 ? -10.136 7.383 -5.981 1.00 96.31 114 VAL A CA 1
ATOM 934 C C . VAL A 1 114 ? -11.419 7.092 -5.201 1.00 96.31 114 VAL A C 1
ATOM 936 O O . VAL A 1 114 ? -12.496 7.524 -5.602 1.00 96.31 114 VAL A O 1
ATOM 939 N N . LEU A 1 115 ? -11.310 6.369 -4.082 1.00 95.00 115 LEU A N 1
ATOM 940 C CA . LEU A 1 115 ? -12.427 6.016 -3.213 1.00 95.00 115 LEU A CA 1
ATOM 941 C C . LEU A 1 115 ? -11.961 5.887 -1.755 1.00 95.00 115 LEU A C 1
ATOM 943 O O . LEU A 1 115 ? -10.927 5.280 -1.475 1.00 95.00 115 LEU A O 1
ATOM 947 N N . CYS A 1 116 ? -12.749 6.449 -0.835 1.00 95.38 116 CYS A N 1
ATOM 948 C CA . CYS A 1 116 ? -12.556 6.386 0.615 1.00 95.38 116 CYS A CA 1
ATOM 949 C C . CYS A 1 116 ? -13.840 5.907 1.285 1.00 95.38 116 CYS A C 1
ATOM 951 O O . CYS A 1 116 ? -14.879 6.554 1.152 1.00 95.38 116 CYS A O 1
ATOM 953 N N . LYS A 1 117 ? -13.763 4.817 2.046 1.00 94.12 117 LYS A N 1
ATOM 954 C CA . LYS A 1 117 ? -14.918 4.206 2.706 1.00 94.12 117 LYS A CA 1
ATOM 955 C C . LYS A 1 117 ? -14.637 3.912 4.172 1.00 94.12 117 LYS A C 1
ATOM 957 O O . LYS A 1 117 ? -13.509 3.588 4.542 1.00 94.12 117 LYS A O 1
ATOM 962 N N . LYS A 1 118 ? -15.664 4.026 5.009 1.00 91.00 118 LYS A N 1
ATOM 963 C CA . LYS A 1 118 ? -15.605 3.631 6.417 1.00 91.00 118 LYS A CA 1
ATOM 964 C C . LYS A 1 118 ? -15.824 2.124 6.537 1.00 91.00 118 LYS A C 1
ATOM 966 O O . LYS A 1 118 ? -16.692 1.565 5.872 1.00 91.00 118 LYS A O 1
ATOM 971 N N . THR A 1 119 ? -15.018 1.481 7.372 1.00 86.88 119 THR A N 1
ATOM 972 C CA . THR A 1 119 ? -15.102 0.054 7.701 1.00 86.88 119 THR A CA 1
ATOM 973 C C . THR A 1 119 ? -14.828 -0.140 9.191 1.00 86.88 119 THR A C 1
ATOM 975 O O . THR A 1 119 ? -14.295 0.765 9.838 1.00 86.88 119 THR A O 1
ATOM 978 N N . ASP A 1 120 ? -15.139 -1.319 9.727 1.00 82.56 120 ASP A N 1
ATOM 979 C CA . ASP A 1 120 ? -14.872 -1.648 11.135 1.00 82.56 120 ASP A CA 1
ATOM 980 C C . ASP A 1 120 ? -13.366 -1.679 11.460 1.00 82.56 120 ASP A C 1
ATOM 982 O O . ASP A 1 120 ? -12.963 -1.399 12.587 1.00 82.56 120 ASP A O 1
ATOM 986 N N . GLU A 1 121 ? -12.518 -1.952 10.463 1.00 77.81 121 GLU A N 1
ATOM 987 C CA . GLU A 1 121 ? -11.051 -1.957 10.584 1.00 77.81 121 GLU A CA 1
ATOM 988 C C . GLU A 1 121 ? -10.424 -0.554 10.446 1.00 77.81 121 GLU A C 1
ATOM 990 O O . GLU A 1 121 ? -9.219 -0.38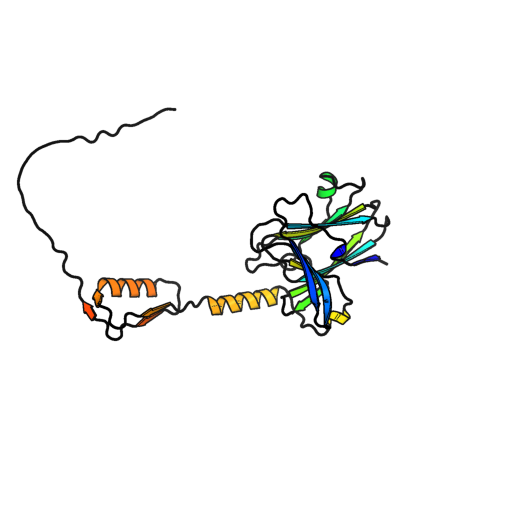1 10.634 1.00 77.81 121 GLU A O 1
ATOM 995 N N . GLY A 1 122 ? -11.226 0.461 10.107 1.00 84.25 122 GLY A N 1
ATOM 996 C CA . GLY A 1 122 ? -10.784 1.836 9.890 1.00 84.25 122 GLY A CA 1
ATOM 997 C C . GLY A 1 122 ? -11.189 2.385 8.523 1.00 84.25 122 GLY A C 1
ATOM 998 O O . GLY A 1 122 ? -12.209 2.009 7.943 1.00 84.25 122 GLY A O 1
ATOM 999 N N . MET A 1 123 ? -10.403 3.326 8.000 1.00 90.50 123 MET A N 1
ATOM 1000 C CA . MET A 1 123 ? -10.673 3.925 6.693 1.00 90.50 123 MET A CA 1
ATOM 1001 C C . MET A 1 123 ? -10.045 3.089 5.575 1.00 90.50 123 MET A C 1
ATOM 1003 O O . MET A 1 123 ? -8.820 3.017 5.458 1.00 90.50 123 MET A O 1
ATOM 1007 N N . LEU A 1 124 ? -10.897 2.520 4.725 1.00 93.75 124 LEU A N 1
ATOM 1008 C CA . LEU A 1 124 ? -10.515 1.877 3.476 1.00 93.75 124 LEU A CA 1
ATOM 1009 C C . LEU A 1 124 ? -10.256 2.934 2.410 1.00 93.75 124 LEU A C 1
ATOM 1011 O O . LEU A 1 124 ? -11.078 3.825 2.188 1.00 93.75 124 LEU A O 1
ATOM 1015 N N . ARG A 1 125 ? -9.127 2.811 1.717 1.00 96.06 125 ARG A N 1
ATOM 1016 C CA . ARG A 1 125 ? -8.716 3.716 0.645 1.00 96.06 125 ARG A CA 1
ATOM 1017 C C . ARG A 1 125 ? -8.295 2.913 -0.578 1.00 96.06 125 ARG A C 1
ATOM 1019 O O . ARG A 1 125 ? -7.380 2.099 -0.488 1.00 96.06 125 ARG A O 1
ATOM 1026 N N . LEU A 1 126 ? -8.951 3.154 -1.708 1.00 97.38 126 LEU A N 1
ATOM 1027 C CA . LEU A 1 126 ? -8.590 2.583 -3.005 1.00 97.38 126 LEU A CA 1
ATOM 1028 C C . LEU A 1 126 ? -7.778 3.611 -3.792 1.00 97.38 126 LEU A C 1
ATOM 1030 O O . LEU A 1 126 ? -8.223 4.743 -3.990 1.00 97.38 126 LEU A O 1
ATOM 1034 N N . PHE A 1 127 ? -6.605 3.205 -4.258 1.00 97.94 127 PHE A N 1
ATOM 1035 C CA . PHE A 1 127 ? -5.718 4.035 -5.059 1.00 97.94 127 PHE A CA 1
ATOM 1036 C C . PHE A 1 127 ? -5.604 3.488 -6.476 1.00 97.94 127 PHE A C 1
ATOM 1038 O O . PHE A 1 127 ? -5.535 2.278 -6.678 1.00 97.94 127 PHE A O 1
ATOM 1045 N N . GLU A 1 128 ? -5.538 4.403 -7.440 1.00 97.75 128 GLU A N 1
ATOM 1046 C CA . GLU A 1 128 ? -5.182 4.127 -8.828 1.00 97.75 128 GLU A CA 1
ATOM 1047 C C . GLU A 1 128 ? -3.987 5.011 -9.178 1.00 97.75 128 GLU A C 1
ATOM 1049 O O . GLU A 1 128 ? -4.109 6.234 -9.213 1.00 97.75 128 GLU A O 1
ATOM 1054 N N . ILE A 1 129 ? -2.822 4.398 -9.381 1.00 97.75 129 ILE A N 1
ATOM 1055 C CA . ILE A 1 129 ? -1.567 5.105 -9.629 1.00 97.75 129 ILE A CA 1
ATOM 1056 C C . ILE A 1 129 ? -1.230 5.016 -11.118 1.00 97.75 129 ILE A C 1
ATOM 1058 O O . ILE A 1 129 ? -0.788 3.955 -11.572 1.00 97.75 129 ILE A O 1
ATOM 1062 N N . PRO A 1 130 ? -1.445 6.088 -11.902 1.00 97.06 130 PRO A N 1
ATOM 1063 C CA . PRO A 1 130 ? -1.053 6.106 -13.300 1.00 97.06 130 PRO A CA 1
ATOM 1064 C C . PRO A 1 130 ? 0.464 6.272 -13.428 1.00 97.06 130 PRO A C 1
ATOM 1066 O O . PRO A 1 130 ? 1.063 7.128 -12.773 1.00 97.06 130 PRO A O 1
ATOM 1069 N N . PHE A 1 131 ? 1.073 5.486 -14.310 1.00 96.50 131 PHE A N 1
ATOM 1070 C CA . PHE A 1 131 ? 2.474 5.628 -14.704 1.00 96.50 131 PHE A CA 1
ATOM 1071 C C . PHE A 1 131 ? 2.677 5.122 -16.136 1.00 96.50 131 PHE A C 1
ATOM 1073 O O . PHE A 1 131 ? 1.856 4.368 -16.658 1.00 96.50 131 PHE A O 1
ATOM 1080 N N . SER A 1 132 ? 3.764 5.537 -16.784 1.00 96.06 132 SER A N 1
ATOM 1081 C CA . SER A 1 132 ? 4.138 5.036 -18.108 1.00 96.06 132 SER A CA 1
ATOM 1082 C C . SER A 1 132 ? 5.445 4.267 -18.013 1.00 96.06 132 SER A C 1
ATOM 1084 O O . SER A 1 132 ? 6.337 4.634 -17.251 1.00 96.06 132 SER A O 1
ATOM 1086 N N . SER A 1 133 ? 5.544 3.188 -18.780 1.00 95.12 133 SER A N 1
ATOM 1087 C CA . SER A 1 133 ? 6.744 2.343 -18.815 1.00 95.12 133 SER A CA 1
ATOM 1088 C C . SER A 1 133 ? 7.890 2.946 -19.630 1.00 95.12 133 SER A C 1
ATOM 1090 O O . SER A 1 133 ? 9.040 2.571 -19.425 1.00 95.12 133 SER A O 1
ATOM 1092 N N . PHE A 1 134 ? 7.595 3.883 -20.542 1.00 92.50 134 PHE A N 1
ATOM 1093 C CA . PHE A 1 134 ? 8.576 4.454 -21.473 1.00 92.50 134 PHE A CA 1
ATOM 1094 C C . PHE A 1 134 ? 9.445 3.360 -22.124 1.00 92.50 134 PHE A C 1
ATOM 1096 O O . PHE A 1 134 ? 8.911 2.372 -22.615 1.00 92.50 134 PHE A O 1
ATOM 1103 N N . ASP A 1 135 ? 10.767 3.480 -22.162 1.00 93.81 135 ASP A N 1
ATOM 1104 C CA . ASP A 1 135 ? 11.639 2.454 -22.743 1.00 93.81 135 ASP A CA 1
ATOM 1105 C C . ASP A 1 135 ? 12.093 1.365 -21.748 1.00 93.81 135 ASP A C 1
ATOM 1107 O O . ASP A 1 135 ? 12.851 0.468 -22.140 1.00 93.81 135 ASP A O 1
ATOM 1111 N N . CYS A 1 136 ? 11.598 1.402 -20.508 1.00 95.12 136 CYS A N 1
ATOM 1112 C CA . CYS A 1 136 ? 11.917 0.467 -19.435 1.00 95.12 136 CYS A CA 1
ATOM 1113 C C . CYS A 1 136 ? 10.933 -0.718 -19.419 1.00 95.12 136 CYS A C 1
ATOM 1115 O O . CYS A 1 136 ? 9.751 -0.578 -19.739 1.00 95.12 136 CYS A O 1
ATOM 1117 N N . GLU A 1 137 ? 11.422 -1.905 -19.054 1.00 96.62 137 GLU A N 1
ATOM 1118 C CA . GLU A 1 137 ? 10.598 -3.118 -18.911 1.00 96.62 137 GLU A CA 1
ATOM 1119 C C . GLU A 1 137 ? 10.542 -3.613 -17.474 1.00 96.62 137 GLU A C 1
ATOM 1121 O O . GLU A 1 137 ? 9.521 -4.154 -17.068 1.00 96.62 137 GLU A O 1
ATOM 1126 N N . ASP A 1 138 ? 11.611 -3.455 -16.703 1.00 97.69 138 ASP A N 1
ATOM 1127 C CA . ASP A 1 138 ? 11.704 -4.011 -15.362 1.00 97.69 138 ASP A CA 1
ATOM 1128 C C . ASP A 1 138 ? 11.369 -2.934 -14.326 1.00 97.69 138 ASP A C 1
ATOM 1130 O O . ASP A 1 138 ? 11.968 -1.862 -14.296 1.00 97.69 138 ASP A O 1
ATOM 1134 N N . PHE A 1 139 ? 10.386 -3.213 -13.475 1.00 98.00 139 PHE A N 1
ATOM 1135 C CA . PHE A 1 139 ? 9.890 -2.282 -12.464 1.00 98.00 139 PHE A CA 1
ATOM 1136 C C . PHE A 1 139 ? 9.829 -2.951 -11.102 1.00 98.00 139 PHE A C 1
ATOM 1138 O O . PHE A 1 139 ? 9.409 -4.105 -10.988 1.00 98.00 139 PHE A O 1
ATOM 1145 N N . ARG A 1 140 ? 10.181 -2.201 -10.059 1.00 97.69 140 ARG A N 1
ATOM 1146 C CA . ARG A 1 140 ? 9.933 -2.578 -8.670 1.00 97.69 140 ARG A CA 1
ATOM 1147 C C . ARG A 1 140 ? 8.846 -1.689 -8.079 1.00 97.69 140 ARG A C 1
ATOM 1149 O O . ARG A 1 140 ? 8.939 -0.467 -8.105 1.00 97.69 140 ARG A O 1
ATOM 1156 N N . PHE A 1 141 ? 7.830 -2.321 -7.511 1.00 98.25 141 PHE A N 1
ATOM 1157 C CA . PHE A 1 141 ? 6.778 -1.671 -6.737 1.00 98.25 141 PHE A CA 1
ATOM 1158 C C . PHE A 1 141 ? 7.076 -1.844 -5.255 1.00 98.25 141 PHE A C 1
ATOM 1160 O O . PHE A 1 141 ? 7.335 -2.971 -4.827 1.00 98.25 141 PHE A O 1
ATOM 1167 N N . VAL A 1 142 ? 7.023 -0.764 -4.476 1.00 97.88 142 VAL A N 1
ATOM 1168 C CA . VAL A 1 142 ? 7.378 -0.778 -3.050 1.00 97.88 142 VAL A CA 1
ATOM 1169 C C . VAL A 1 142 ? 6.288 -0.114 -2.223 1.00 97.88 142 VAL A C 1
ATOM 1171 O O . VAL A 1 142 ? 5.867 1.000 -2.521 1.00 97.88 142 VAL A O 1
ATOM 1174 N N . PHE A 1 143 ? 5.847 -0.782 -1.160 1.00 98.19 143 PHE A N 1
ATOM 1175 C CA . PHE A 1 143 ? 5.035 -0.166 -0.111 1.00 98.19 143 PHE A CA 1
ATOM 1176 C C . PHE A 1 143 ? 5.881 0.055 1.128 1.00 98.19 143 PHE A C 1
ATOM 1178 O O . PHE A 1 143 ? 6.598 -0.852 1.549 1.00 98.19 143 PHE A O 1
ATOM 1185 N N . ILE A 1 144 ? 5.745 1.237 1.722 1.00 97.19 144 ILE A N 1
ATOM 1186 C CA . ILE A 1 144 ? 6.540 1.681 2.864 1.00 97.19 144 ILE A CA 1
ATOM 1187 C C . ILE A 1 144 ? 5.604 2.170 3.964 1.00 97.19 144 ILE A C 1
ATOM 1189 O O . ILE A 1 144 ? 4.709 2.983 3.707 1.00 97.19 144 ILE A O 1
ATOM 1193 N N . ALA A 1 145 ? 5.842 1.711 5.191 1.00 96.19 145 ALA A N 1
ATOM 1194 C CA . ALA A 1 145 ? 5.150 2.188 6.381 1.00 96.19 145 ALA A CA 1
ATOM 1195 C C . ALA A 1 145 ? 6.116 2.362 7.561 1.00 96.19 145 ALA A C 1
ATOM 1197 O O . ALA A 1 145 ? 7.027 1.556 7.754 1.00 96.19 145 ALA A O 1
ATOM 1198 N N . MET A 1 146 ? 5.898 3.409 8.356 1.00 95.12 146 MET A N 1
ATOM 1199 C CA . MET A 1 146 ? 6.595 3.662 9.620 1.00 95.12 146 MET A CA 1
ATOM 1200 C C . MET A 1 146 ? 5.697 4.506 10.527 1.00 95.12 146 MET A C 1
ATOM 1202 O O . MET A 1 146 ? 5.060 5.448 10.049 1.00 95.12 146 MET A O 1
ATOM 1206 N N . HIS A 1 147 ? 5.658 4.195 11.825 1.00 93.56 147 HIS A N 1
ATOM 1207 C CA . HIS A 1 147 ? 4.797 4.869 12.804 1.00 93.56 147 HIS A CA 1
ATOM 1208 C C . HIS A 1 147 ? 3.302 4.856 12.407 1.00 93.56 147 HIS A C 1
ATOM 1210 O O . HIS A 1 147 ? 2.521 5.758 12.714 1.00 93.56 147 HIS A O 1
ATOM 1216 N N . ALA A 1 148 ? 2.901 3.812 11.688 1.00 90.62 148 ALA A N 1
ATOM 1217 C CA . ALA A 1 148 ? 1.530 3.477 11.347 1.00 90.62 148 ALA A CA 1
ATOM 1218 C C . ALA A 1 148 ? 1.469 2.003 10.930 1.00 90.62 148 ALA A C 1
ATOM 1220 O O . ALA A 1 148 ? 2.387 1.490 10.288 1.00 90.62 148 ALA A O 1
ATOM 1221 N N . VAL A 1 149 ? 0.357 1.341 11.247 1.00 90.56 149 VAL A N 1
ATOM 1222 C CA . VAL A 1 149 ? 0.031 0.018 10.698 1.00 90.56 149 VAL A CA 1
ATOM 1223 C C . VAL A 1 149 ? -0.793 0.214 9.433 1.00 90.56 149 VAL A C 1
ATOM 1225 O O . VAL A 1 149 ? -1.812 0.905 9.468 1.00 90.56 149 VAL A O 1
ATOM 1228 N N . ALA A 1 150 ? -0.365 -0.386 8.327 1.00 94.00 150 ALA A N 1
ATOM 1229 C CA . ALA A 1 150 ? -1.069 -0.371 7.052 1.00 94.00 150 ALA A CA 1
ATOM 1230 C C . ALA A 1 150 ? -1.372 -1.796 6.591 1.00 94.00 150 ALA A C 1
ATOM 1232 O O . ALA A 1 150 ? -0.456 -2.599 6.430 1.00 94.00 150 ALA A O 1
ATOM 1233 N N . THR A 1 151 ? -2.640 -2.081 6.306 1.00 94.62 151 THR A N 1
ATOM 1234 C CA . THR A 1 151 ? -3.083 -3.377 5.787 1.00 94.62 151 THR A CA 1
ATOM 1235 C C . THR A 1 151 ? -3.485 -3.244 4.329 1.00 94.62 151 THR A C 1
ATOM 1237 O O . THR A 1 151 ? -4.387 -2.478 3.991 1.00 94.62 151 THR A O 1
ATOM 1240 N N . LEU A 1 152 ? -2.809 -3.992 3.461 1.00 96.19 152 LEU A N 1
ATOM 1241 C CA . LEU A 1 152 ? -3.019 -3.988 2.019 1.00 96.19 152 LEU A CA 1
ATOM 1242 C C . LEU A 1 152 ? -3.880 -5.175 1.584 1.00 96.19 152 LEU A C 1
ATOM 1244 O O . LEU A 1 152 ? -3.650 -6.314 2.003 1.00 96.19 152 LEU A O 1
ATOM 1248 N N . TYR A 1 153 ? -4.823 -4.902 0.687 1.00 94.12 153 TYR A N 1
ATOM 1249 C CA . TYR A 1 153 ? -5.739 -5.879 0.107 1.00 94.12 153 TYR A CA 1
ATOM 1250 C C . TYR A 1 153 ? -5.736 -5.783 -1.417 1.00 94.12 153 TYR A C 1
ATOM 1252 O O . TYR A 1 153 ? -5.522 -4.709 -1.991 1.00 94.12 153 TYR A O 1
ATOM 1260 N N . ALA A 1 154 ? -6.018 -6.911 -2.075 1.00 95.62 154 ALA A N 1
ATOM 1261 C CA . ALA A 1 154 ? -6.299 -6.905 -3.504 1.00 95.62 154 ALA A CA 1
ATOM 1262 C C . ALA A 1 154 ? -7.541 -6.036 -3.785 1.00 95.62 154 ALA A C 1
ATOM 1264 O O . ALA A 1 154 ? -8.544 -6.161 -3.069 1.00 95.62 154 ALA A O 1
ATOM 1265 N N . PRO A 1 155 ? -7.493 -5.140 -4.785 1.00 95.50 155 PRO A N 1
ATOM 1266 C CA . PRO A 1 155 ? -8.630 -4.295 -5.109 1.00 95.50 155 PRO A CA 1
ATOM 1267 C C . PRO A 1 155 ? -9.781 -5.136 -5.673 1.00 95.50 155 PRO A C 1
ATOM 1269 O O . PRO A 1 155 ? -9.574 -6.065 -6.453 1.00 95.50 155 PRO A O 1
ATOM 1272 N N . LYS A 1 156 ? -11.009 -4.792 -5.286 1.00 93.50 156 LYS A N 1
ATOM 1273 C CA . LYS A 1 156 ? -12.238 -5.272 -5.925 1.00 93.50 156 LYS A CA 1
ATOM 1274 C C . LYS A 1 156 ? -12.759 -4.209 -6.895 1.00 93.50 156 LYS A C 1
ATOM 1276 O O . LYS A 1 156 ? -12.320 -3.060 -6.886 1.00 93.50 156 LYS A O 1
ATOM 1281 N N . GLU A 1 157 ? -13.744 -4.584 -7.701 1.00 93.06 157 GLU A N 1
ATOM 1282 C CA . GLU A 1 157 ? -14.508 -3.634 -8.511 1.00 93.06 157 GLU A CA 1
ATOM 1283 C C . GLU A 1 157 ? -15.217 -2.583 -7.642 1.00 93.06 157 GLU A C 1
ATOM 1285 O O . GLU A 1 157 ? -15.638 -2.871 -6.519 1.00 93.06 157 GLU A O 1
ATOM 1290 N N . PHE A 1 158 ? -15.423 -1.375 -8.179 1.00 90.88 158 PHE A N 1
ATOM 1291 C CA . PHE A 1 158 ? -16.042 -0.258 -7.448 1.00 90.88 158 PHE A CA 1
ATOM 1292 C C . PHE A 1 158 ? -17.405 -0.607 -6.833 1.00 90.88 158 PHE A C 1
ATOM 1294 O O . PHE A 1 158 ? -17.720 -0.163 -5.729 1.00 90.88 158 PHE A O 1
ATOM 1301 N N . SER A 1 159 ? -18.200 -1.440 -7.511 1.00 92.12 159 SER A N 1
ATOM 1302 C CA . SER A 1 159 ? -19.510 -1.883 -7.024 1.00 92.12 159 SER A CA 1
ATOM 1303 C C . SER A 1 159 ? -19.433 -2.676 -5.719 1.00 92.12 159 SER A C 1
ATOM 1305 O O . SER A 1 159 ? -20.384 -2.649 -4.947 1.00 92.12 159 SER A O 1
ATOM 1307 N N . ALA A 1 160 ? -18.311 -3.346 -5.433 1.00 91.00 160 ALA A N 1
ATOM 1308 C CA . ALA A 1 160 ? -18.135 -4.103 -4.193 1.00 91.00 160 ALA A CA 1
ATOM 1309 C C . ALA A 1 160 ? -18.076 -3.202 -2.946 1.00 91.00 160 ALA A C 1
ATOM 1311 O O . ALA A 1 160 ? -18.319 -3.672 -1.833 1.00 91.00 160 ALA A O 1
ATOM 1312 N N . TYR A 1 161 ? -17.774 -1.913 -3.133 1.00 91.25 161 TYR A N 1
ATOM 1313 C CA . TYR A 1 161 ? -17.675 -0.914 -2.069 1.00 91.25 161 TYR A CA 1
ATOM 1314 C C . TYR A 1 161 ? -18.897 0.010 -1.992 1.00 91.25 161 TYR A C 1
ATOM 1316 O O . TYR A 1 161 ? -18.909 0.918 -1.163 1.00 91.25 161 TYR A O 1
ATOM 1324 N N . ALA A 1 162 ? -19.903 -0.176 -2.854 1.00 90.88 162 ALA A N 1
ATOM 1325 C CA . ALA A 1 162 ? -21.025 0.754 -2.991 1.00 90.88 162 ALA A CA 1
ATOM 1326 C C . ALA A 1 162 ? -21.820 0.932 -1.687 1.00 90.88 162 ALA A C 1
ATOM 1328 O O . ALA A 1 162 ? -22.195 2.055 -1.360 1.00 90.88 162 ALA A O 1
ATOM 1329 N N . ASP A 1 163 ? -21.997 -0.151 -0.929 1.00 90.25 163 ASP A N 1
ATOM 1330 C CA . ASP A 1 163 ? -22.782 -0.166 0.313 1.00 90.25 163 ASP A CA 1
ATOM 1331 C C . ASP A 1 163 ? -22.024 0.386 1.532 1.00 90.25 163 ASP A C 1
ATOM 1333 O O . ASP A 1 163 ? -22.608 0.556 2.600 1.00 90.25 163 ASP A O 1
ATOM 1337 N N . LEU A 1 164 ? -20.720 0.652 1.400 1.00 91.12 164 LEU A N 1
ATOM 1338 C CA . LEU A 1 164 ? -19.928 1.228 2.483 1.00 91.12 164 LEU A CA 1
ATOM 1339 C C . LEU A 1 164 ? -20.152 2.742 2.569 1.00 91.12 164 LEU A C 1
ATOM 1341 O O . LEU A 1 164 ? -20.277 3.428 1.549 1.00 91.12 164 LEU A O 1
ATOM 1345 N N . GLU A 1 165 ? -20.129 3.275 3.789 1.00 92.94 165 GLU A N 1
ATOM 1346 C CA . GLU A 1 165 ? -20.278 4.710 4.037 1.00 92.94 165 GLU A CA 1
ATOM 1347 C C . GLU A 1 165 ? -19.088 5.497 3.465 1.00 92.94 165 GLU A C 1
ATOM 1349 O O . GLU A 1 165 ? -17.925 5.150 3.692 1.00 92.94 165 GLU A O 1
ATOM 1354 N N . ASP A 1 166 ? -19.375 6.576 2.733 1.00 93.38 166 ASP A N 1
ATOM 1355 C CA . ASP A 1 166 ? -18.351 7.496 2.239 1.00 93.38 166 ASP A CA 1
ATOM 1356 C C . ASP A 1 166 ? -17.709 8.281 3.384 1.00 93.38 166 ASP A C 1
ATOM 1358 O O . ASP A 1 166 ? -18.379 8.919 4.201 1.00 93.38 166 ASP A O 1
ATOM 1362 N N . THR A 1 167 ? -16.381 8.306 3.395 1.00 92.25 167 THR A N 1
ATOM 1363 C CA . THR A 1 167 ? -15.610 9.068 4.380 1.00 92.25 167 THR A CA 1
ATOM 1364 C C . THR A 1 167 ? -14.424 9.774 3.731 1.00 92.25 167 THR A C 1
ATOM 1366 O O . THR A 1 167 ? -14.190 9.681 2.528 1.00 92.25 167 THR A O 1
ATOM 1369 N N . ASN A 1 168 ? -13.672 10.528 4.523 1.00 89.56 168 ASN A N 1
ATOM 1370 C CA . ASN A 1 168 ? -12.405 11.123 4.128 1.00 89.56 168 ASN A CA 1
ATOM 1371 C C . ASN A 1 168 ? -11.509 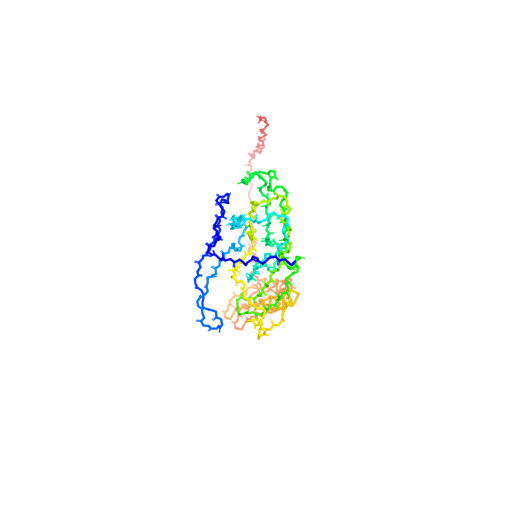11.310 5.361 1.00 89.56 168 ASN A C 1
ATOM 1373 O O . ASN A 1 168 ? -11.931 11.088 6.497 1.00 89.56 168 ASN A O 1
ATOM 1377 N N . PHE A 1 169 ? -10.262 11.719 5.126 1.00 85.06 169 PHE A N 1
ATOM 1378 C CA . PHE A 1 169 ? -9.290 11.878 6.203 1.00 85.06 169 PHE A CA 1
ATOM 1379 C C . PHE A 1 169 ? -9.673 12.987 7.197 1.00 85.06 169 PHE A C 1
ATOM 1381 O O . PHE A 1 169 ? -9.441 12.830 8.391 1.00 85.06 169 PHE A O 1
ATOM 1388 N N . ASP A 1 170 ? -10.296 14.074 6.735 1.00 86.88 170 ASP A N 1
ATOM 1389 C CA . ASP A 1 170 ? -10.686 15.192 7.601 1.00 86.88 170 ASP A CA 1
ATOM 1390 C C . ASP A 1 170 ? -11.776 14.769 8.597 1.00 86.88 170 ASP A C 1
ATOM 1392 O O . ASP A 1 170 ? -11.627 14.988 9.797 1.00 86.88 170 ASP A O 1
ATOM 1396 N N . ARG A 1 171 ? -12.808 14.050 8.131 1.00 86.12 171 ARG A N 1
ATOM 1397 C CA . ARG A 1 171 ? -13.851 13.464 8.992 1.00 86.12 171 ARG A CA 1
ATOM 1398 C C . ARG A 1 171 ? -13.275 12.479 10.000 1.00 86.12 171 ARG A C 1
ATOM 1400 O O . ARG A 1 171 ? -13.606 12.532 11.178 1.00 86.12 171 ARG A O 1
ATOM 1407 N N . LEU A 1 172 ? -12.387 11.594 9.551 1.00 83.88 172 LEU A N 1
ATOM 1408 C CA . LEU A 1 172 ? -11.711 10.649 10.436 1.00 83.88 172 LEU A CA 1
ATOM 1409 C C . LEU A 1 172 ? -10.911 11.381 11.528 1.00 83.88 172 LEU A C 1
ATOM 1411 O O . LEU A 1 172 ? -10.934 10.982 12.691 1.00 83.88 172 LEU A O 1
ATOM 1415 N N . ARG A 1 173 ? -10.214 12.461 11.168 1.00 83.31 173 ARG A N 1
ATOM 1416 C CA . ARG A 1 173 ? -9.448 13.276 12.113 1.00 83.31 173 ARG A CA 1
ATOM 1417 C C . ARG A 1 173 ? -10.350 13.969 13.131 1.00 83.31 173 ARG A C 1
ATOM 1419 O O . ARG A 1 173 ? -9.995 14.025 14.306 1.00 83.31 173 ARG A O 1
ATOM 1426 N N . GLU A 1 174 ? -11.499 14.481 12.701 1.00 85.50 174 GLU A N 1
ATOM 1427 C CA . GLU A 1 174 ? -12.515 15.038 13.598 1.00 85.50 174 GLU A CA 1
ATOM 1428 C C . GLU A 1 174 ? -13.018 13.981 14.591 1.00 85.50 174 GLU A C 1
ATOM 1430 O O . GLU A 1 174 ? -13.023 14.250 15.789 1.00 85.50 174 GLU A O 1
ATOM 1435 N N . GLU A 1 175 ? -13.335 12.767 14.125 1.00 82.25 175 GLU A N 1
ATOM 1436 C CA . GLU A 1 175 ? -13.764 11.650 14.984 1.00 82.25 175 GLU A CA 1
ATOM 1437 C C . GLU A 1 175 ? -12.687 11.229 16.004 1.00 82.25 175 GLU A C 1
ATOM 1439 O O . GLU A 1 175 ? -12.995 10.911 17.153 1.00 82.25 175 GLU A O 1
ATOM 1444 N N . ILE A 1 176 ? -11.410 11.217 15.606 1.00 77.25 176 ILE A N 1
ATOM 1445 C CA . ILE A 1 176 ? -10.288 10.914 16.511 1.00 77.25 176 ILE A CA 1
ATOM 1446 C C . ILE A 1 176 ? -10.147 12.012 17.570 1.00 77.25 176 ILE A C 1
ATOM 1448 O O . ILE A 1 176 ? -9.993 11.727 18.759 1.00 77.25 176 ILE A O 1
ATOM 1452 N N . ASN A 1 177 ? -10.208 13.275 17.150 1.00 77.00 177 ASN A N 1
ATOM 1453 C CA . ASN A 1 177 ? -10.056 14.410 18.053 1.00 77.00 177 ASN A CA 1
ATOM 1454 C C . ASN A 1 177 ? -11.235 14.541 19.022 1.00 77.00 177 ASN A C 1
ATOM 1456 O O . ASN A 1 177 ? -11.014 14.878 20.184 1.00 77.00 177 ASN A O 1
ATOM 1460 N N . SER A 1 178 ? -12.462 14.248 18.581 1.00 72.94 178 SER A N 1
ATOM 1461 C CA . SER A 1 178 ? -13.638 14.276 19.453 1.00 72.94 178 SER A CA 1
ATOM 1462 C C . SER A 1 178 ? -13.542 13.209 20.543 1.00 72.94 178 SER A C 1
ATOM 1464 O O . SER A 1 178 ? -13.770 13.514 21.710 1.00 72.94 178 SER A O 1
ATOM 1466 N N . LYS A 1 179 ? -13.096 11.991 20.209 1.00 63.78 179 LYS A N 1
ATOM 1467 C CA . LYS A 1 179 ? -12.879 10.922 21.200 1.00 63.78 179 LYS A CA 1
ATOM 1468 C C . LYS A 1 179 ? -11.782 11.268 22.207 1.00 63.78 179 LYS A C 1
ATOM 1470 O O . LYS A 1 179 ? -11.981 11.112 23.405 1.00 63.78 179 LYS A O 1
ATOM 1475 N N . ASN A 1 180 ? -10.663 11.832 21.748 1.00 58.16 180 ASN A N 1
ATOM 1476 C CA . ASN A 1 180 ? -9.598 12.287 22.648 1.00 58.16 180 ASN A CA 1
ATOM 1477 C C . ASN A 1 180 ? -10.046 13.430 23.577 1.00 58.16 180 ASN A C 1
ATOM 1479 O O . ASN A 1 180 ? -9.447 13.614 24.634 1.00 58.16 180 ASN A O 1
ATOM 1483 N N . SER A 1 181 ? -11.055 14.220 23.192 1.00 54.12 181 SER A N 1
ATOM 1484 C CA . SER A 1 181 ? -11.614 15.269 24.054 1.00 54.12 181 SER A CA 1
ATOM 1485 C C . SER A 1 181 ? -12.529 14.722 25.152 1.00 54.12 181 SER A C 1
ATOM 1487 O O . SER A 1 181 ? -12.555 15.292 26.238 1.00 54.12 181 SER A O 1
ATOM 1489 N N . GLU A 1 182 ? -13.211 13.599 24.908 1.00 50.53 182 GLU A N 1
ATOM 1490 C CA . GLU A 1 182 ? -14.023 12.910 25.920 1.00 50.53 182 GLU A CA 1
ATOM 1491 C C . GLU A 1 182 ? -13.149 12.113 26.907 1.00 50.53 182 GLU A C 1
ATOM 1493 O O . GLU A 1 182 ? -13.439 12.098 28.100 1.00 50.53 182 GLU A O 1
ATOM 1498 N N . ASP A 1 183 ? -12.030 11.536 26.446 1.00 48.88 183 ASP A N 1
ATOM 1499 C CA . ASP A 1 183 ? -11.108 10.756 27.293 1.00 48.88 183 ASP A CA 1
ATOM 1500 C C . ASP A 1 183 ? -10.053 11.599 28.043 1.00 48.88 183 ASP A C 1
ATOM 1502 O O . ASP A 1 183 ? -9.447 11.117 29.001 1.00 48.88 183 ASP A O 1
ATOM 1506 N N . ASN A 1 184 ? -9.821 12.866 27.665 1.00 45.78 184 ASN A N 1
ATOM 1507 C CA . ASN A 1 184 ? -8.874 13.741 28.380 1.00 45.78 184 ASN A CA 1
ATOM 1508 C C . ASN A 1 184 ? -9.452 14.408 29.636 1.00 45.78 184 ASN A C 1
ATOM 1510 O O . ASN A 1 184 ? -8.700 15.046 30.379 1.00 45.78 184 ASN A O 1
ATOM 1514 N N . SER A 1 185 ? -10.743 14.246 29.937 1.00 51.97 185 SER A N 1
ATOM 1515 C CA . SER A 1 185 ? -11.251 14.540 31.278 1.00 51.97 185 SER A CA 1
ATOM 1516 C C . SER A 1 185 ? -10.984 13.344 32.190 1.00 51.97 185 SER A C 1
ATOM 1518 O O . SER A 1 185 ? -11.903 12.637 32.605 1.00 51.97 185 SER A O 1
ATOM 1520 N N . ALA A 1 186 ? -9.713 13.087 32.505 1.00 52.06 186 ALA A N 1
ATOM 1521 C CA . ALA A 1 186 ? -9.390 12.224 33.629 1.00 52.06 186 ALA A CA 1
ATOM 1522 C C . ALA A 1 186 ? -9.951 12.898 34.890 1.00 52.06 186 ALA A C 1
ATOM 1524 O O . ALA A 1 186 ? -9.364 13.844 35.416 1.00 52.06 186 ALA A O 1
ATOM 1525 N N . ASN A 1 187 ? -11.129 12.458 35.336 1.00 60.19 187 ASN A N 1
ATOM 1526 C CA . ASN A 1 187 ? -11.697 12.895 36.601 1.00 60.19 187 ASN A CA 1
ATOM 1527 C C . ASN A 1 187 ? -10.763 12.399 37.705 1.00 60.19 187 ASN A C 1
ATOM 1529 O O . ASN A 1 187 ? -10.656 11.195 37.944 1.00 60.19 187 ASN A O 1
ATOM 1533 N N . VAL A 1 188 ? -10.062 13.317 38.361 1.00 64.50 188 VAL A N 1
ATOM 1534 C CA . VAL A 1 188 ? -9.204 12.963 39.489 1.00 64.50 188 VAL A CA 1
ATOM 1535 C C . VAL A 1 188 ? -10.095 12.918 40.720 1.00 64.50 188 VAL A C 1
ATOM 1537 O O . VAL A 1 188 ? -10.508 13.958 41.230 1.00 64.50 188 VAL A O 1
ATOM 1540 N N . VAL A 1 189 ? -10.425 11.706 41.167 1.00 68.94 189 VAL A N 1
ATOM 1541 C CA . VAL A 1 189 ? -11.153 11.480 42.419 1.00 68.94 189 VAL A CA 1
ATOM 1542 C C . VAL A 1 189 ? -10.141 11.123 43.502 1.00 68.94 189 VAL A C 1
ATOM 1544 O O . VAL A 1 189 ? -9.454 10.109 43.397 1.00 68.94 189 VAL A O 1
ATOM 1547 N N . MET A 1 190 ? -10.034 11.966 44.526 1.00 74.06 190 MET A N 1
ATOM 1548 C CA . MET A 1 190 ? -9.208 11.721 45.709 1.00 74.06 190 MET A CA 1
ATOM 1549 C C . MET A 1 190 ? -10.128 11.486 46.909 1.00 74.06 190 MET A C 1
ATOM 1551 O O . MET A 1 190 ? -10.894 12.376 47.271 1.00 74.06 190 MET A O 1
ATOM 1555 N N . ASP A 1 191 ? -10.063 10.300 47.513 1.00 78.75 191 ASP A N 1
ATOM 1556 C CA . ASP A 1 191 ? -10.887 9.920 48.666 1.00 78.75 191 ASP A CA 1
ATOM 1557 C C . ASP A 1 191 ? -10.042 9.897 49.949 1.00 78.75 191 ASP A C 1
ATOM 1559 O O . ASP A 1 191 ? -9.121 9.092 50.091 1.00 78.75 191 ASP A O 1
ATOM 1563 N N . PHE A 1 192 ? -10.359 10.799 50.876 1.00 77.62 192 PHE A N 1
ATOM 1564 C CA . PHE A 1 192 ? -9.770 10.901 52.211 1.00 77.62 192 PHE A CA 1
ATOM 1565 C C . PHE A 1 192 ? -10.768 10.503 53.303 1.00 77.62 192 PHE A C 1
ATOM 1567 O O . PHE A 1 192 ? -10.628 10.924 54.454 1.00 77.62 192 PHE A O 1
ATOM 1574 N N . THR A 1 193 ? -11.787 9.708 52.972 1.00 75.44 193 THR A N 1
ATOM 1575 C CA . THR A 1 193 ? -12.807 9.291 53.932 1.00 75.44 193 THR A CA 1
ATOM 1576 C C . THR A 1 193 ? -12.171 8.623 55.154 1.00 75.44 193 THR A C 1
ATOM 1578 O O . THR A 1 193 ? -11.482 7.609 55.047 1.00 75.44 193 THR A O 1
ATOM 1581 N N . GLY A 1 194 ? -12.384 9.205 56.338 1.00 73.06 194 GLY A N 1
ATOM 1582 C CA . GLY A 1 194 ? -11.821 8.709 57.602 1.00 73.06 194 GLY A CA 1
ATOM 1583 C C . GLY A 1 194 ? -10.316 8.942 57.808 1.00 73.06 194 GLY A C 1
ATOM 1584 O O . GLY A 1 194 ? -9.756 8.421 58.773 1.00 73.06 194 GLY A O 1
ATOM 1585 N N . ALA A 1 195 ? -9.642 9.691 56.931 1.00 80.06 195 ALA A N 1
ATOM 1586 C CA . ALA A 1 195 ? -8.211 9.967 57.049 1.00 80.06 195 ALA A CA 1
ATOM 1587 C C . ALA A 1 195 ? -7.902 11.037 58.112 1.00 80.06 195 ALA A C 1
ATOM 1589 O O . ALA A 1 195 ? -8.702 11.939 58.352 1.00 80.06 195 ALA A O 1
ATOM 1590 N N . HIS A 1 196 ? -6.704 10.980 58.700 1.00 83.25 196 HIS A N 1
ATOM 1591 C CA . HIS A 1 196 ? -6.134 12.085 59.478 1.00 83.25 196 HIS A CA 1
ATOM 1592 C C . HIS A 1 196 ? -5.169 12.869 58.584 1.00 83.25 196 HIS A C 1
ATOM 1594 O O . HIS A 1 196 ? -4.184 12.306 58.106 1.00 83.25 196 HIS A O 1
ATOM 1600 N N . VAL A 1 197 ? -5.455 14.148 58.336 1.00 81.75 197 VAL A N 1
ATOM 1601 C CA . VAL A 1 197 ? -4.667 15.015 57.445 1.00 81.75 197 VAL A CA 1
ATOM 1602 C C . VAL A 1 197 ? -4.352 16.347 58.119 1.00 81.75 197 VAL A C 1
ATOM 1604 O O . VAL A 1 197 ? -5.111 16.825 58.960 1.00 81.75 197 VAL A O 1
ATOM 1607 N N . THR A 1 198 ? -3.235 16.968 57.748 1.00 83.62 198 THR A N 1
ATOM 1608 C CA . THR A 1 198 ? -2.867 18.290 58.270 1.00 83.62 198 THR A CA 1
ATOM 1609 C C . THR A 1 198 ? -3.396 19.419 57.391 1.00 83.62 198 THR A C 1
ATOM 1611 O O . THR A 1 198 ? -3.695 19.241 56.204 1.00 83.62 198 THR A O 1
ATOM 1614 N N . ARG A 1 199 ? -3.495 20.620 57.963 1.00 79.38 199 ARG A N 1
ATOM 1615 C CA . ARG A 1 199 ? -3.973 21.817 57.261 1.00 79.38 199 ARG A CA 1
ATOM 1616 C C . ARG A 1 199 ? -3.092 22.229 56.076 1.00 79.38 199 ARG A C 1
ATOM 1618 O O . ARG A 1 199 ? -3.635 22.639 55.044 1.00 79.38 199 ARG A O 1
ATOM 1625 N N . SER A 1 200 ? -1.772 22.086 56.186 1.00 80.12 200 SER A N 1
ATOM 1626 C CA . SER A 1 200 ? -0.835 22.260 55.065 1.00 80.12 200 SER A CA 1
ATOM 1627 C C . SER A 1 200 ? -1.148 21.304 53.910 1.00 80.12 200 SER A C 1
ATOM 1629 O O . SER A 1 200 ? -1.351 21.753 52.784 1.00 80.12 200 SER A O 1
ATOM 1631 N N . THR A 1 201 ? -1.341 20.016 54.206 1.00 76.44 201 THR A N 1
ATOM 1632 C CA . THR A 1 201 ? -1.668 18.975 53.215 1.00 76.44 201 THR A CA 1
ATOM 1633 C C . THR A 1 201 ? -2.952 19.298 52.445 1.00 76.44 201 THR A C 1
ATOM 1635 O O . THR A 1 201 ? -2.996 19.197 51.220 1.00 76.44 201 THR A O 1
ATOM 1638 N N . VAL A 1 202 ? -4.004 19.746 53.140 1.00 80.12 202 VAL A N 1
ATOM 1639 C CA . VAL A 1 202 ? -5.264 20.164 52.496 1.00 80.12 202 VAL A CA 1
ATOM 1640 C C . VAL A 1 202 ? -5.048 21.383 51.592 1.00 80.12 202 VAL A C 1
ATOM 1642 O O . VAL A 1 202 ? -5.612 21.461 50.500 1.00 80.12 202 VAL A O 1
ATOM 1645 N N . THR A 1 203 ? -4.216 22.330 52.022 1.00 79.88 203 THR A N 1
ATOM 1646 C CA . THR A 1 203 ? -3.913 23.547 51.257 1.00 79.88 203 THR A CA 1
ATOM 1647 C C . THR A 1 203 ? -3.135 23.228 49.982 1.00 79.88 203 THR A C 1
ATOM 1649 O O . THR A 1 203 ? -3.461 23.763 48.918 1.00 79.88 203 THR A O 1
ATOM 1652 N N . ASP A 1 204 ? -2.175 22.310 50.054 1.00 78.12 204 ASP A N 1
ATOM 1653 C CA . ASP A 1 204 ? -1.403 21.851 48.901 1.00 78.12 204 ASP A CA 1
ATOM 1654 C C . ASP A 1 204 ? -2.288 21.111 47.896 1.00 78.12 204 ASP A C 1
ATOM 1656 O O . ASP A 1 204 ? -2.254 21.423 46.706 1.00 78.12 204 ASP A O 1
ATOM 1660 N N . LEU A 1 205 ? -3.164 20.214 48.363 1.00 75.75 205 LEU A N 1
ATOM 1661 C CA . LEU A 1 205 ? -4.115 19.490 47.510 1.00 75.75 205 LEU A CA 1
ATOM 1662 C C . LEU A 1 205 ? -5.066 20.439 46.767 1.00 75.75 205 LEU A C 1
ATOM 1664 O O . LEU A 1 205 ? -5.272 20.300 45.560 1.00 75.75 205 LEU A O 1
ATOM 1668 N N . LEU A 1 206 ? -5.608 21.446 47.457 1.00 77.06 206 LEU A N 1
ATOM 1669 C CA . LEU A 1 206 ? -6.469 22.463 46.844 1.00 77.06 206 LEU A CA 1
ATOM 1670 C C . LEU A 1 206 ? -5.704 23.361 45.863 1.00 77.06 206 LEU A C 1
ATOM 1672 O O . LEU A 1 206 ? -6.264 23.805 44.859 1.00 77.06 206 LEU A O 1
ATOM 1676 N N . THR A 1 207 ? -4.428 23.628 46.134 1.00 76.44 207 THR A N 1
ATOM 1677 C CA . THR A 1 207 ? -3.550 24.399 45.247 1.00 76.44 207 THR A CA 1
ATOM 1678 C C . THR A 1 207 ? -3.247 23.603 43.980 1.00 76.44 207 THR A C 1
ATOM 1680 O O . THR A 1 207 ? -3.435 24.111 42.875 1.00 76.44 207 THR A O 1
ATOM 1683 N N . MET A 1 208 ? -2.893 22.325 44.113 1.00 66.75 208 MET A N 1
ATOM 1684 C CA . MET A 1 208 ? -2.694 21.420 42.980 1.00 66.75 208 MET A CA 1
ATOM 1685 C C . MET A 1 208 ? -3.968 21.263 42.144 1.00 66.75 208 MET A C 1
ATOM 1687 O O . MET A 1 208 ? -3.893 21.331 40.921 1.00 66.75 208 MET A O 1
ATOM 1691 N N . ALA A 1 209 ? -5.140 21.153 42.777 1.00 67.12 209 ALA A N 1
ATOM 1692 C CA . ALA A 1 209 ? -6.424 21.089 42.077 1.00 67.12 209 ALA A CA 1
ATOM 1693 C C . ALA A 1 209 ? -6.768 22.385 41.315 1.00 67.12 209 ALA A C 1
ATOM 1695 O O . ALA A 1 209 ? -7.436 22.330 40.288 1.00 67.12 209 ALA A O 1
ATOM 1696 N N . ARG A 1 210 ? -6.307 23.553 41.789 1.00 66.38 210 ARG A N 1
ATOM 1697 C CA . ARG A 1 210 ? -6.511 24.852 41.115 1.00 66.38 210 ARG A CA 1
ATOM 1698 C C . ARG A 1 210 ? -5.545 25.111 39.960 1.00 66.38 210 ARG A C 1
ATOM 1700 O O . ARG A 1 210 ? -5.908 25.835 39.037 1.00 66.38 210 ARG A O 1
ATOM 1707 N N . PHE A 1 211 ? -4.320 24.589 40.030 1.00 59.34 211 PHE A N 1
ATOM 1708 C CA . PHE A 1 211 ? -3.280 24.817 39.016 1.00 59.34 211 PHE A CA 1
ATOM 1709 C C . PHE A 1 211 ? -3.109 23.651 38.032 1.00 59.34 211 PHE A C 1
ATOM 1711 O O . PHE A 1 211 ? -2.519 23.831 36.964 1.00 59.34 211 PHE A O 1
ATOM 1718 N N . GLY A 1 212 ? -3.629 22.467 38.357 1.00 57.59 212 GLY A N 1
ATOM 1719 C CA . GLY A 1 212 ? -3.737 21.352 37.427 1.00 57.59 212 GLY A CA 1
ATOM 1720 C C . GLY A 1 212 ? -4.737 21.682 36.322 1.00 57.59 212 GLY A C 1
ATOM 1721 O O . GLY A 1 212 ? -5.855 22.098 36.593 1.00 57.59 212 GLY A O 1
ATOM 1722 N N . LYS A 1 213 ? -4.362 21.470 35.058 1.00 54.91 213 LYS A N 1
ATOM 1723 C CA . LYS A 1 213 ? -5.245 21.636 33.882 1.00 54.91 213 LYS A CA 1
ATOM 1724 C C . LYS A 1 213 ? -6.404 20.615 33.824 1.00 54.91 213 LYS A C 1
ATOM 1726 O O . LYS A 1 213 ? -7.012 20.445 32.774 1.00 54.91 213 LYS A O 1
ATOM 1731 N N . SER A 1 214 ? -6.671 19.894 34.910 1.00 57.06 214 SER A N 1
ATOM 1732 C CA . SER A 1 214 ? -7.770 18.942 35.051 1.00 57.06 214 SER A CA 1
ATOM 1733 C C . SER A 1 214 ? -9.034 19.698 35.451 1.00 57.06 214 SER A C 1
ATOM 1735 O O . SER A 1 214 ? -9.163 20.118 36.598 1.00 57.06 214 SER A O 1
ATOM 1737 N N . GLU A 1 215 ? -9.969 19.868 34.518 1.00 57.72 215 GLU A N 1
ATOM 1738 C CA . GLU A 1 215 ? -11.205 20.636 34.743 1.00 57.72 215 GLU A CA 1
ATOM 1739 C C . GLU A 1 215 ? -12.182 19.964 35.737 1.00 57.72 215 GLU A C 1
ATOM 1741 O O . GLU A 1 215 ? -13.102 20.620 36.216 1.00 57.72 215 GLU A O 1
ATOM 1746 N N . ASN A 1 216 ? -11.938 18.703 36.131 1.00 65.25 216 ASN A N 1
ATOM 1747 C CA . ASN A 1 216 ? -12.801 17.913 37.017 1.00 65.25 216 ASN A CA 1
ATOM 1748 C C . ASN A 1 216 ? -12.003 17.187 38.127 1.00 65.25 216 ASN A C 1
ATOM 1750 O O . ASN A 1 216 ? -11.670 16.006 38.000 1.00 65.25 216 ASN A O 1
ATOM 1754 N N . VAL A 1 217 ? -11.699 17.879 39.231 1.00 70.94 217 VAL A N 1
ATOM 1755 C CA . VAL A 1 217 ? -11.122 17.267 40.448 1.00 70.94 217 VAL A CA 1
ATOM 1756 C C . VAL A 1 217 ? -12.205 17.149 41.523 1.00 70.94 217 VAL A C 1
ATOM 1758 O O . VAL A 1 217 ? -12.791 18.154 41.926 1.00 70.94 217 VAL A O 1
ATOM 1761 N N . CYS A 1 218 ? -12.458 15.936 42.012 1.00 73.62 218 CYS A N 1
ATOM 1762 C CA . CYS A 1 218 ? -13.362 15.672 43.131 1.00 73.62 218 CYS A CA 1
ATOM 1763 C C . CYS A 1 218 ? -12.546 15.189 44.333 1.00 73.62 218 CYS A C 1
ATOM 1765 O O . CYS A 1 218 ? -11.876 14.164 44.248 1.00 73.62 218 CYS A O 1
ATOM 1767 N N . ILE A 1 219 ? -12.605 15.915 45.449 1.00 79.75 219 ILE A N 1
ATOM 1768 C CA . ILE A 1 219 ? -11.916 15.539 46.688 1.00 79.75 219 ILE A CA 1
ATOM 1769 C C . ILE A 1 219 ? -12.974 15.272 47.756 1.00 79.75 219 ILE A C 1
ATOM 1771 O O . ILE A 1 219 ? -13.745 16.174 48.089 1.00 79.75 219 ILE A O 1
ATOM 1775 N N . ASP A 1 220 ? -13.018 14.046 48.270 1.00 79.94 220 ASP A N 1
ATOM 1776 C CA . ASP A 1 220 ? -13.908 13.650 49.360 1.00 79.94 220 ASP A CA 1
ATOM 1777 C C . ASP A 1 220 ? -13.146 13.654 50.692 1.00 79.94 220 ASP A C 1
ATOM 1779 O O . ASP A 1 220 ? -12.132 12.979 50.839 1.00 79.94 220 ASP A O 1
ATOM 1783 N N . PHE A 1 221 ? -13.637 14.422 51.666 1.00 79.75 221 PHE A N 1
ATOM 1784 C CA . PHE A 1 221 ? -13.114 14.478 53.039 1.00 79.75 221 PHE A CA 1
ATOM 1785 C C . PHE A 1 221 ? -14.134 13.957 54.061 1.00 79.75 221 PHE A C 1
ATOM 1787 O O . PHE A 1 221 ? -14.074 14.304 55.243 1.00 79.75 221 PHE A O 1
ATOM 1794 N N . THR A 1 222 ? -15.119 13.166 53.634 1.00 80.88 222 THR A N 1
ATOM 1795 C CA . THR A 1 222 ? -16.190 12.693 54.513 1.00 80.88 222 THR A CA 1
ATOM 1796 C C . THR A 1 222 ? -15.614 11.934 55.714 1.00 80.88 222 THR A C 1
ATOM 1798 O O . THR A 1 222 ? -14.981 10.896 55.593 1.00 80.88 222 THR A O 1
ATOM 1801 N N . GLY A 1 223 ? -15.806 12.462 56.924 1.00 78.06 223 GLY A N 1
ATOM 1802 C CA . GLY A 1 223 ? -15.282 11.841 58.146 1.00 78.06 223 GLY A CA 1
ATOM 1803 C C . GLY A 1 223 ? -13.764 11.950 58.342 1.00 78.06 223 GLY A C 1
ATOM 1804 O O . GLY A 1 223 ? -13.248 11.318 59.260 1.00 78.06 223 GLY A O 1
ATOM 1805 N N . ALA A 1 224 ? -13.054 12.735 57.526 1.00 84.44 224 ALA A N 1
ATOM 1806 C CA . ALA A 1 224 ? -11.647 13.043 57.757 1.00 84.44 224 ALA A CA 1
ATOM 1807 C C . ALA A 1 224 ? -11.465 13.942 58.994 1.00 84.44 224 ALA A C 1
ATOM 1809 O O . ALA A 1 224 ? -12.280 14.830 59.266 1.00 84.44 224 ALA A O 1
ATOM 1810 N N . VAL A 1 225 ? -10.369 13.743 59.724 1.00 82.94 225 VAL A N 1
ATOM 1811 C CA . VAL A 1 225 ? -9.938 14.600 60.832 1.00 82.94 225 VAL A CA 1
ATOM 1812 C C . VAL A 1 225 ? -8.832 15.516 60.317 1.00 82.94 225 VAL A C 1
ATOM 1814 O O . VAL A 1 225 ? -7.777 15.044 59.895 1.00 82.94 225 VAL A O 1
ATOM 1817 N N . ILE A 1 226 ? -9.090 16.826 60.328 1.00 83.62 226 ILE A N 1
ATOM 1818 C CA . ILE A 1 226 ? -8.127 17.845 59.900 1.00 83.62 226 ILE A CA 1
ATOM 1819 C C . ILE A 1 226 ? -7.511 18.480 61.142 1.00 83.62 226 ILE A C 1
ATOM 1821 O O . ILE A 1 226 ? -8.216 19.113 61.929 1.00 83.62 226 ILE A O 1
ATOM 1825 N N . GLU A 1 227 ? -6.205 18.318 61.301 1.00 84.50 227 GLU A N 1
ATOM 1826 C CA . GLU A 1 227 ? -5.447 18.867 62.426 1.00 84.50 227 GLU A CA 1
ATOM 1827 C C . GLU A 1 227 ? -4.582 20.046 61.955 1.00 84.50 227 GLU A C 1
ATOM 1829 O O . GLU A 1 227 ? -4.110 20.080 60.813 1.00 84.50 227 GLU A O 1
ATOM 1834 N N . ASP A 1 228 ? -4.398 21.047 62.820 1.00 84.88 228 ASP A N 1
ATOM 1835 C CA . ASP A 1 228 ? -3.426 22.109 62.556 1.00 84.88 228 ASP A CA 1
ATOM 1836 C C . ASP A 1 228 ? -2.017 21.503 62.539 1.00 84.88 228 ASP A C 1
ATOM 1838 O O . ASP A 1 228 ? -1.721 20.549 63.266 1.00 84.88 228 ASP A O 1
ATOM 1842 N N . ASP A 1 229 ? -1.150 22.056 61.691 1.00 77.44 229 ASP A N 1
ATOM 1843 C CA . ASP A 1 229 ? 0.250 21.653 61.663 1.00 77.44 229 ASP A CA 1
ATOM 1844 C C . ASP A 1 229 ? 0.835 21.824 63.067 1.00 77.44 229 ASP A C 1
ATOM 1846 O O . ASP A 1 229 ? 0.655 22.863 63.714 1.00 77.44 229 ASP A O 1
ATOM 1850 N N . LYS A 1 230 ? 1.498 20.780 63.572 1.00 78.50 230 LYS A N 1
ATOM 1851 C CA . LYS A 1 230 ? 2.174 20.891 64.862 1.00 78.50 230 LYS A CA 1
ATOM 1852 C C . LYS A 1 230 ? 3.222 21.998 64.738 1.00 78.50 230 LYS A C 1
ATOM 1854 O O . LYS A 1 230 ? 3.922 22.026 63.726 1.00 78.50 230 LYS A O 1
ATOM 1859 N N . PRO A 1 231 ? 3.336 22.903 65.725 1.00 58.56 231 PRO A N 1
ATOM 1860 C CA . PRO A 1 231 ? 4.456 23.825 65.752 1.00 58.56 231 PRO A CA 1
ATOM 1861 C C . PRO A 1 231 ? 5.725 22.978 65.737 1.00 58.56 231 PRO A C 1
ATOM 1863 O O . PRO A 1 231 ? 5.841 22.056 66.546 1.00 58.56 231 PRO A O 1
ATOM 1866 N N . ASP A 1 232 ? 6.619 23.252 64.786 1.00 54.84 232 ASP A N 1
ATOM 1867 C CA . ASP A 1 232 ? 7.943 22.644 64.763 1.00 54.84 232 ASP A CA 1
ATOM 1868 C C . ASP A 1 232 ? 8.525 22.727 66.178 1.00 54.84 232 ASP A C 1
ATOM 1870 O O . ASP A 1 232 ? 8.508 23.799 66.795 1.00 54.84 232 ASP A O 1
ATOM 1874 N N . ASP A 1 233 ? 9.002 21.600 66.708 1.00 42.09 233 ASP A N 1
ATOM 1875 C CA . ASP A 1 233 ? 9.809 21.586 67.922 1.00 42.09 233 ASP A CA 1
ATOM 1876 C C . ASP A 1 233 ? 11.088 22.379 67.616 1.00 42.09 233 ASP A C 1
ATOM 1878 O O . ASP A 1 233 ? 12.104 21.842 67.174 1.00 42.09 233 ASP A O 1
ATOM 1882 N N . ILE A 1 234 ? 11.025 23.697 67.815 1.00 43.47 234 ILE A N 1
ATOM 1883 C CA . ILE A 1 234 ? 12.188 24.570 67.880 1.00 43.47 234 ILE A CA 1
ATOM 1884 C C . ILE A 1 234 ? 12.939 24.140 69.141 1.00 43.47 234 ILE A C 1
ATOM 1886 O O . ILE A 1 234 ? 12.703 24.655 70.236 1.00 43.47 234 ILE A O 1
ATOM 1890 N N . GLN A 1 235 ? 13.842 23.171 68.996 1.00 40.22 235 GLN A N 1
ATOM 1891 C CA . GLN A 1 235 ? 14.902 22.957 69.968 1.00 40.22 235 GLN A CA 1
ATOM 1892 C C . GLN A 1 235 ? 15.853 24.151 69.882 1.00 40.22 235 GLN A C 1
ATOM 1894 O O . GLN A 1 235 ? 16.741 24.231 69.035 1.00 40.22 235 GLN A O 1
ATOM 1899 N N . ALA A 1 236 ? 15.613 25.115 70.764 1.00 42.16 236 ALA A N 1
ATOM 1900 C CA . ALA A 1 236 ? 16.624 26.052 71.200 1.00 42.16 236 ALA A CA 1
ATOM 1901 C C . ALA A 1 236 ? 17.581 25.302 72.134 1.00 42.16 236 ALA A C 1
ATOM 1903 O O . ALA A 1 236 ? 17.229 25.064 73.285 1.00 42.16 236 ALA A O 1
ATOM 1904 N N . ASP A 1 237 ? 18.775 24.968 71.653 1.00 34.91 237 ASP A N 1
ATOM 1905 C CA . ASP A 1 237 ? 19.919 24.733 72.530 1.00 34.91 237 ASP A CA 1
ATOM 1906 C C . ASP A 1 237 ? 20.914 25.875 72.319 1.00 34.91 237 ASP A C 1
ATOM 1908 O O . ASP A 1 237 ? 21.484 26.068 71.244 1.00 34.91 237 ASP A O 1
ATOM 1912 N N . ALA A 1 238 ? 21.028 26.692 73.364 1.00 36.47 238 ALA A N 1
ATOM 1913 C CA . ALA A 1 238 ? 22.002 27.756 73.498 1.00 36.47 238 ALA A CA 1
ATOM 1914 C C . ALA A 1 238 ? 23.321 27.193 74.050 1.00 36.47 238 ALA A C 1
ATOM 1916 O O . ALA A 1 238 ? 23.301 26.392 74.980 1.00 36.47 238 ALA A O 1
ATOM 1917 N N . ASP A 1 239 ? 24.421 27.686 73.475 1.00 37.47 239 ASP A N 1
ATOM 1918 C CA . ASP A 1 239 ? 25.794 27.790 73.987 1.00 37.47 239 ASP A CA 1
ATOM 1919 C C . ASP A 1 239 ? 26.378 26.639 74.830 1.00 37.47 239 ASP A C 1
ATOM 1921 O O . ASP A 1 239 ? 26.136 26.542 76.031 1.00 37.47 239 ASP A O 1
ATOM 1925 N N . ASP A 1 240 ? 27.365 25.935 74.260 1.00 37.03 240 ASP A N 1
ATOM 1926 C CA . ASP A 1 240 ? 28.671 25.875 74.922 1.00 37.03 240 ASP A CA 1
ATOM 1927 C C . ASP A 1 240 ? 29.831 25.853 73.910 1.00 37.03 240 ASP A C 1
ATOM 1929 O O . ASP A 1 240 ? 29.777 25.297 72.815 1.00 37.03 240 ASP A O 1
ATOM 1933 N N . THR A 1 241 ? 30.861 26.561 74.329 1.00 39.75 241 THR A N 1
ATOM 1934 C CA . THR A 1 241 ? 32.116 26.967 73.715 1.00 39.75 241 THR A CA 1
ATOM 1935 C C . THR A 1 241 ? 33.048 25.837 73.255 1.00 39.75 241 THR A C 1
ATOM 1937 O O . THR A 1 241 ? 33.176 24.808 73.911 1.00 39.75 241 THR A O 1
ATOM 1940 N N . GLY A 1 242 ? 33.823 26.095 72.188 1.00 31.02 242 GLY A N 1
ATOM 1941 C CA . GLY A 1 242 ? 35.113 25.422 71.968 1.00 31.02 242 GLY A CA 1
ATOM 1942 C C . GLY A 1 242 ? 35.493 25.121 70.514 1.00 31.02 242 GLY A C 1
ATOM 1943 O O . GLY A 1 242 ? 35.071 24.111 69.974 1.00 31.02 242 GLY A O 1
ATOM 1944 N N . SER A 1 243 ? 36.332 25.988 69.933 1.00 36.00 243 SER A N 1
ATOM 1945 C CA . SER A 1 243 ? 37.550 25.653 69.161 1.00 36.00 243 SER A CA 1
ATOM 1946 C C . SER A 1 243 ? 37.549 24.383 68.286 1.00 36.00 243 SER A C 1
ATOM 1948 O O . SER A 1 243 ? 37.637 23.274 68.800 1.00 36.00 243 SER A O 1
ATOM 1950 N N . ASP A 1 244 ? 37.567 24.537 66.962 1.00 34.69 244 ASP A N 1
ATOM 1951 C CA . ASP A 1 244 ? 38.805 24.489 66.157 1.00 34.69 244 ASP A CA 1
ATOM 1952 C C . ASP A 1 244 ? 38.522 24.208 64.672 1.00 34.69 244 ASP A C 1
ATOM 1954 O O . ASP A 1 244 ? 37.815 23.278 64.285 1.00 34.69 244 ASP A O 1
ATOM 1958 N N . ASP A 1 245 ? 39.134 25.073 63.867 1.00 41.38 245 ASP A N 1
ATOM 1959 C CA . ASP A 1 245 ? 39.457 24.993 62.448 1.00 41.38 245 ASP A CA 1
ATOM 1960 C C . ASP A 1 245 ? 39.525 23.586 61.840 1.00 41.38 245 ASP A C 1
ATOM 1962 O O . ASP A 1 245 ? 40.377 22.789 62.230 1.00 41.38 245 ASP A O 1
ATOM 1966 N N . ILE A 1 246 ? 38.789 23.353 60.742 1.00 40.41 246 ILE A N 1
ATOM 1967 C CA . ILE A 1 246 ? 39.299 22.514 59.646 1.00 40.41 246 ILE A CA 1
ATOM 1968 C C . ILE A 1 246 ? 38.938 23.139 58.293 1.00 40.41 246 ILE A C 1
ATOM 1970 O O . ILE A 1 246 ? 37.779 23.390 57.965 1.00 40.41 246 ILE A O 1
ATOM 1974 N N . ALA A 1 247 ? 40.001 23.400 57.537 1.00 35.47 247 ALA A N 1
ATOM 1975 C CA . ALA A 1 247 ? 40.065 24.033 56.233 1.00 35.47 247 ALA A CA 1
ATOM 1976 C C . ALA A 1 247 ? 39.311 23.276 55.126 1.00 35.47 247 ALA A C 1
ATOM 1978 O O . ALA A 1 247 ? 39.324 22.048 55.052 1.00 35.47 247 ALA A O 1
ATOM 1979 N N . VAL A 1 248 ? 38.730 24.050 54.208 1.00 33.72 248 VAL A N 1
ATOM 1980 C CA . VAL A 1 248 ? 38.252 23.591 52.901 1.00 33.72 248 VAL A CA 1
ATOM 1981 C C . VAL A 1 248 ? 39.441 23.610 51.938 1.00 33.72 248 VAL A C 1
ATOM 1983 O O . VAL A 1 248 ? 39.861 24.684 51.509 1.00 33.72 248 VAL A O 1
ATOM 1986 N N . GLU A 1 249 ? 39.984 22.443 51.586 1.00 37.50 249 GLU A N 1
ATOM 1987 C CA . GLU A 1 249 ? 40.822 22.313 50.388 1.00 37.50 249 GLU A CA 1
ATOM 1988 C C . GLU A 1 249 ? 39.935 21.998 49.178 1.00 37.50 249 GLU A C 1
ATOM 1990 O O . GLU A 1 249 ? 39.386 20.906 49.039 1.00 37.50 249 GLU A O 1
ATOM 1995 N N . LEU A 1 250 ? 39.799 22.987 48.295 1.00 35.81 250 LEU A N 1
ATOM 1996 C CA . LEU A 1 250 ? 39.391 22.796 46.907 1.00 35.81 250 LEU A CA 1
ATOM 1997 C C . LEU A 1 250 ? 40.643 22.399 46.119 1.00 35.81 250 LEU A C 1
ATOM 1999 O O . LEU A 1 250 ? 41.518 23.232 45.892 1.00 35.81 250 LEU A O 1
ATOM 2003 N N . MET A 1 251 ? 40.738 21.133 45.715 1.00 38.41 251 MET A N 1
ATOM 2004 C CA . MET A 1 251 ? 41.697 20.720 44.693 1.00 38.41 251 MET A CA 1
ATOM 2005 C C . MET A 1 251 ? 41.074 20.909 43.310 1.00 38.41 251 MET A C 1
ATOM 2007 O O . MET A 1 251 ? 40.203 20.144 42.895 1.00 38.41 251 MET A O 1
ATOM 2011 N N . ASP A 1 252 ? 41.567 21.928 42.609 1.00 41.81 252 ASP A N 1
ATOM 2012 C CA . ASP A 1 252 ? 41.571 21.993 41.152 1.00 41.81 252 ASP A CA 1
ATOM 2013 C C . ASP A 1 252 ? 42.346 20.794 40.589 1.00 41.81 252 ASP A C 1
ATOM 2015 O O . ASP A 1 252 ? 43.476 20.522 41.001 1.00 41.81 252 ASP A O 1
ATOM 2019 N N . VAL A 1 253 ? 41.778 20.122 39.589 1.00 42.84 253 VAL A N 1
ATOM 2020 C CA . VAL A 1 253 ? 42.559 19.303 38.658 1.00 42.84 253 VAL A CA 1
ATOM 2021 C C . VAL A 1 253 ? 42.251 19.782 37.249 1.00 42.84 253 VAL A C 1
ATOM 2023 O O . VAL A 1 253 ? 41.216 19.462 36.665 1.00 42.84 253 VAL A O 1
ATOM 2026 N N . ALA A 1 254 ? 43.177 20.591 36.743 1.00 40.12 254 ALA A N 1
ATOM 2027 C CA . ALA A 1 254 ? 43.387 20.816 35.327 1.00 40.12 254 ALA A CA 1
ATOM 2028 C C . ALA A 1 254 ? 44.163 19.639 34.699 1.00 40.12 254 ALA A C 1
ATOM 2030 O O . ALA A 1 254 ? 44.889 18.920 35.388 1.00 40.12 254 ALA A O 1
ATOM 2031 N N . ASP A 1 255 ? 44.030 19.557 33.374 1.00 40.28 255 ASP A N 1
ATOM 2032 C CA . ASP A 1 255 ? 44.892 18.899 32.382 1.00 40.28 255 ASP A CA 1
ATOM 2033 C C . ASP A 1 255 ? 44.823 17.368 32.224 1.00 40.28 255 ASP A C 1
ATOM 2035 O O . ASP A 1 255 ? 45.509 16.598 32.899 1.00 40.28 255 ASP A O 1
ATOM 2039 N N . ASN A 1 256 ? 44.064 16.917 31.215 1.00 39.53 256 ASN A N 1
ATOM 2040 C CA . ASN A 1 256 ? 44.592 16.689 29.852 1.00 39.53 256 ASN A CA 1
ATOM 2041 C C . ASN A 1 256 ? 43.471 16.387 28.845 1.00 39.53 256 ASN A C 1
ATOM 2043 O O . ASN A 1 256 ? 42.621 15.522 29.151 1.00 39.53 256 ASN A O 1
#

pLDDT: mean 82.34, std 18.05, range [31.02, 98.38]

Sequence (256 aa):
MSKVIDFDPRDFKADKSCENNVIAKYFVTDKDGENVIAYSIGNWNWDWTQICCDKKLEKNTDYVFRFVIVGGYCNTCNETSRFEIVPMPDGSLTDEAYEDRYTYDLAQNRYKPVLCKKTDEGMLRLFEIPFSSFDCEDFRFVFIAMHAVATLYAPKEFSAYADLEDTNFDRLREEINSKNSEDNSANVVMDFTGAHVTRSTVTDLLTMARFGKSENVCIDFTGAVIEDDKPDDIQADADDTGSDDIAVELMDVADN